Protein AF-A0A1L5L145-F1 (afdb_monomer_lite)

Radius of gyration: 27.09 Å; chains: 1; bounding box: 54×52×77 Å

Secondary structure (DSSP, 8-state):
--HHHHHHHHTS-HHHHHHHHTTSSPPPGGGHHHHHHHTT--HHHHHT--SS--HHHHHHHHHHHHHHHHHT-HHHHHHHHHHHHHHSTT-HHHHHHHHHHHHHHHHHHT-TTHHHHHHHHHHHHHHHTT-SSHHHHHHHHHHHHHHHHHTT-HHHHHHHHHTSPP--S-HHHHHHHHHHHTT-HHHHHHHHHHHHHHHHHHHHHHHHHHHHHHHHTT-HHHHHHHHHHHHHHHHHTT--

Structure (mmCIF, N/CA/C/O backbone):
data_AF-A0A1L5L145-F1
#
_entry.id   AF-A0A1L5L145-F1
#
loop_
_atom_site.group_PDB
_atom_site.id
_atom_site.type_symbol
_atom_site.label_atom_id
_atom_site.label_alt_id
_atom_site.label_comp_id
_atom_site.label_asym_id
_atom_site.label_entity_id
_atom_site.label_seq_id
_atom_site.pdbx_PDB_ins_code
_atom_site.Cartn_x
_atom_site.Cartn_y
_atom_site.Cartn_z
_atom_site.occupancy
_atom_site.B_iso_or_equiv
_atom_site.auth_seq_id
_atom_site.auth_comp_id
_atom_site.auth_asym_id
_atom_site.auth_atom_id
_atom_site.pdbx_PDB_model_num
ATOM 1 N N . MET A 1 1 ? -21.628 17.880 38.443 1.00 80.94 1 MET A N 1
ATOM 2 C CA . MET A 1 1 ? -22.608 16.820 38.772 1.00 80.94 1 MET A CA 1
ATOM 3 C C . MET A 1 1 ? -21.889 15.764 39.602 1.00 80.94 1 MET A C 1
ATOM 5 O O . MET A 1 1 ? -20.733 15.513 39.296 1.00 80.94 1 MET A O 1
ATOM 9 N N . THR A 1 2 ? -22.489 15.224 40.669 1.00 94.00 2 THR A N 1
ATOM 10 C CA . THR A 1 2 ? -21.847 14.206 41.536 1.00 94.00 2 THR A CA 1
ATOM 11 C C . THR A 1 2 ? -22.190 12.775 41.104 1.00 94.00 2 THR A C 1
ATOM 13 O O . THR A 1 2 ? -23.191 12.569 40.415 1.00 94.00 2 THR A O 1
ATOM 16 N N . GLN A 1 3 ? -21.407 11.780 41.544 1.00 90.69 3 GLN A N 1
ATOM 17 C CA . GLN A 1 3 ? -21.651 10.358 41.247 1.00 90.69 3 GLN A CA 1
ATOM 18 C C . GLN A 1 3 ? -23.047 9.903 41.711 1.00 90.69 3 GLN A C 1
ATOM 20 O O . GLN A 1 3 ? -23.739 9.185 40.993 1.00 90.69 3 GLN A O 1
ATOM 25 N N . GLU A 1 4 ? -23.508 10.374 42.872 1.00 92.25 4 GLU A N 1
ATOM 26 C CA . GLU A 1 4 ? -24.842 10.088 43.412 1.00 92.25 4 GLU A CA 1
ATOM 27 C C . GLU A 1 4 ? -25.954 10.682 42.542 1.00 92.25 4 GLU A C 1
ATOM 29 O O . GLU A 1 4 ? -26.979 10.039 42.324 1.00 92.25 4 GLU A O 1
ATOM 34 N N . GLN A 1 5 ? -25.747 11.889 42.009 1.00 92.25 5 GLN A N 1
ATOM 35 C CA . GLN A 1 5 ? -26.707 12.545 41.119 1.00 92.25 5 GLN A CA 1
ATOM 36 C C . GLN A 1 5 ? -26.813 11.819 39.774 1.00 92.25 5 GLN A C 1
ATOM 38 O O . GLN A 1 5 ? -27.916 11.660 39.251 1.00 92.25 5 GLN A O 1
ATOM 43 N N . VAL A 1 6 ? -25.684 11.348 39.233 1.00 92.06 6 VAL A N 1
ATOM 44 C CA . VAL A 1 6 ? -25.654 10.519 38.018 1.00 92.06 6 VAL A CA 1
ATOM 45 C C . VAL A 1 6 ? -26.378 9.197 38.265 1.00 92.06 6 VAL A C 1
ATOM 47 O O . VAL A 1 6 ? -27.273 8.827 37.505 1.00 92.06 6 VAL A O 1
ATOM 50 N N . ALA A 1 7 ? -26.053 8.522 39.368 1.00 93.06 7 ALA A N 1
ATOM 51 C CA . ALA A 1 7 ? -26.642 7.246 39.747 1.00 93.06 7 ALA A CA 1
ATOM 52 C C . ALA A 1 7 ? -28.166 7.329 39.900 1.00 93.06 7 ALA A C 1
ATOM 54 O O . ALA A 1 7 ? -28.900 6.532 39.315 1.00 93.06 7 ALA A O 1
ATOM 55 N N . GLN A 1 8 ? -28.647 8.356 40.607 1.00 93.44 8 GLN A N 1
ATOM 56 C CA . GLN A 1 8 ? -30.072 8.598 40.805 1.00 93.44 8 GLN A CA 1
ATOM 57 C C . GLN A 1 8 ? -30.809 8.846 39.483 1.00 93.44 8 GLN A C 1
ATOM 59 O O . GLN A 1 8 ? -31.902 8.319 39.287 1.00 93.44 8 GLN A O 1
ATOM 64 N N . ARG A 1 9 ? -30.226 9.633 38.570 1.00 92.31 9 ARG A N 1
ATOM 65 C CA . ARG A 1 9 ? -30.852 9.963 37.279 1.00 92.31 9 ARG A CA 1
ATOM 66 C C . ARG A 1 9 ? -30.869 8.794 36.295 1.00 92.31 9 ARG A C 1
ATOM 68 O O . ARG A 1 9 ? -31.753 8.746 35.447 1.00 92.31 9 ARG A O 1
ATOM 75 N N . LEU A 1 10 ? -29.920 7.868 36.410 1.00 90.94 10 LEU A N 1
ATOM 76 C CA . LEU A 1 10 ? -29.802 6.698 35.533 1.00 90.94 10 LEU A CA 1
ATOM 77 C C . LEU A 1 10 ? -30.397 5.415 36.132 1.00 90.94 10 LEU A C 1
ATOM 79 O O . LEU A 1 10 ? -30.407 4.388 35.462 1.00 90.94 10 LEU A O 1
ATOM 83 N N . GLY A 1 11 ? -30.886 5.452 37.376 1.00 92.75 11 GLY A N 1
ATOM 84 C CA . GLY A 1 11 ? -31.433 4.271 38.052 1.00 92.75 11 GLY A CA 1
ATOM 85 C C . GLY A 1 11 ? -30.375 3.216 38.393 1.00 92.75 11 GLY A C 1
ATOM 86 O O . GLY A 1 11 ? -30.690 2.031 38.473 1.00 92.75 11 GLY A O 1
ATOM 87 N N . VAL A 1 12 ? -29.122 3.636 38.584 1.00 93.56 12 VAL A N 1
ATOM 88 C CA . VAL A 1 12 ? -27.993 2.764 38.946 1.00 93.56 12 VAL A CA 1
ATOM 89 C C . VAL A 1 12 ? -27.461 3.117 40.335 1.00 93.56 12 VAL A C 1
ATOM 91 O O . VAL A 1 12 ? -27.923 4.057 40.977 1.00 93.56 12 VAL A O 1
ATOM 94 N N . SER A 1 13 ? -26.486 2.359 40.835 1.00 93.31 13 SER A N 1
ATOM 95 C CA . SER A 1 13 ? -25.857 2.642 42.128 1.00 93.31 13 SER A CA 1
ATOM 96 C C . SER A 1 13 ? -24.658 3.591 41.976 1.00 93.31 13 SER A C 1
ATOM 98 O O . SER A 1 13 ? -23.915 3.508 41.000 1.00 93.31 13 SER A O 1
ATOM 100 N N . ALA A 1 14 ? -24.421 4.474 42.954 1.00 91.44 14 ALA A N 1
ATOM 101 C CA . ALA A 1 14 ? -23.240 5.352 42.960 1.00 91.44 14 ALA A CA 1
ATOM 102 C C . ALA A 1 14 ? -21.901 4.579 42.873 1.00 91.44 14 ALA A C 1
ATOM 104 O O . ALA A 1 14 ? -21.022 4.999 42.120 1.00 91.44 14 ALA A O 1
ATOM 105 N N . PRO A 1 15 ? -21.743 3.396 43.513 1.00 93.56 15 PRO A N 1
ATOM 106 C CA . PRO A 1 15 ? -20.572 2.547 43.299 1.00 93.56 15 PRO A CA 1
ATOM 107 C C . PRO A 1 15 ? -20.398 2.055 41.857 1.00 93.56 15 PRO A C 1
ATOM 109 O O . PRO A 1 15 ? -19.265 1.807 41.452 1.00 93.56 15 PRO A O 1
ATOM 112 N N . ALA A 1 16 ? -21.477 1.887 41.081 1.00 92.62 16 ALA A N 1
ATOM 113 C CA . ALA A 1 16 ? -21.365 1.539 39.664 1.00 92.62 16 ALA A CA 1
ATOM 114 C C . ALA A 1 16 ? -20.742 2.695 38.873 1.00 92.62 16 ALA A C 1
ATOM 116 O O . ALA A 1 16 ? -19.778 2.473 38.149 1.00 92.62 16 ALA A O 1
ATOM 117 N N . VAL A 1 17 ? -21.207 3.928 39.108 1.00 91.81 17 VAL A N 1
ATOM 118 C CA . VAL A 1 17 ? -20.638 5.140 38.490 1.00 91.81 17 VAL A CA 1
ATOM 119 C C . VAL A 1 17 ? -19.158 5.298 38.853 1.00 91.81 17 VAL A C 1
ATOM 121 O O . VAL A 1 17 ? -18.331 5.517 37.975 1.00 91.81 17 VAL A O 1
ATOM 124 N N . ASN A 1 18 ? -18.791 5.074 40.120 1.00 93.50 18 ASN A N 1
ATOM 125 C CA . ASN A 1 18 ? -17.390 5.106 40.557 1.00 93.50 18 ASN A CA 1
ATOM 126 C C . ASN A 1 18 ? -16.512 4.077 39.821 1.00 93.50 18 ASN A C 1
ATOM 128 O O . ASN A 1 18 ? -15.374 4.368 39.458 1.00 93.50 18 ASN A O 1
ATOM 132 N N . LYS A 1 19 ? -17.033 2.866 39.585 1.00 93.44 19 LYS A N 1
ATOM 133 C CA . LYS A 1 19 ? -16.316 1.826 38.834 1.00 93.44 19 LYS A CA 1
ATOM 134 C C . LYS A 1 19 ? -16.151 2.188 37.359 1.00 93.44 19 LYS A C 1
ATOM 136 O O . LYS A 1 19 ? -15.097 1.874 36.812 1.00 93.44 19 LYS A O 1
ATOM 141 N N . TRP A 1 20 ? -17.139 2.851 36.754 1.00 93.75 20 TRP A N 1
ATOM 142 C CA . TRP A 1 20 ? -17.043 3.359 35.382 1.00 93.75 20 TRP A CA 1
ATOM 143 C C . TRP A 1 20 ? -15.947 4.413 35.253 1.00 93.75 20 TRP A C 1
ATOM 145 O O . TRP A 1 20 ? -15.058 4.267 34.423 1.00 93.75 20 TRP A O 1
ATOM 155 N N . GLU A 1 21 ? -15.945 5.417 36.135 1.00 89.75 21 GLU A N 1
ATOM 156 C CA . GLU A 1 21 ? -14.943 6.496 36.125 1.00 89.75 21 GLU A CA 1
ATOM 157 C C . GLU A 1 21 ? -13.513 5.989 36.366 1.00 89.75 21 GLU A C 1
ATOM 159 O O . GLU A 1 21 ? -12.545 6.607 35.935 1.00 89.75 21 GLU A O 1
ATOM 164 N N . ARG A 1 22 ? -13.369 4.843 37.040 1.00 90.81 22 ARG A N 1
ATOM 165 C CA . ARG A 1 22 ? -12.078 4.189 37.290 1.00 90.81 22 ARG A CA 1
ATOM 166 C C . ARG A 1 22 ? -11.693 3.142 36.242 1.00 90.81 22 ARG A C 1
ATOM 168 O O . ARG A 1 22 ? -10.675 2.480 36.428 1.00 90.81 22 ARG A O 1
ATOM 175 N N . GLY A 1 23 ? -12.507 2.935 35.204 1.00 86.62 23 GLY A N 1
ATOM 176 C CA . GLY A 1 23 ? -12.268 1.924 34.167 1.00 86.62 23 GLY A CA 1
ATOM 177 C C . GLY A 1 23 ? -12.325 0.473 34.665 1.00 86.62 23 GLY A C 1
ATOM 178 O O . GLY A 1 23 ? -11.814 -0.423 34.004 1.00 86.62 23 GLY A O 1
ATOM 179 N N . ILE A 1 24 ? -12.920 0.219 35.839 1.00 92.06 24 ILE A N 1
ATOM 180 C CA . ILE A 1 24 ? -13.026 -1.132 36.425 1.00 92.06 24 ILE A CA 1
ATOM 181 C C . ILE A 1 24 ? -14.103 -1.947 35.702 1.00 92.06 24 ILE A C 1
ATOM 183 O O . ILE A 1 24 ? -13.983 -3.161 35.552 1.00 92.06 24 ILE A O 1
ATOM 187 N N . CYS A 1 25 ? -15.184 -1.290 35.289 1.00 90.06 25 CYS A N 1
ATOM 188 C CA . CYS A 1 25 ? -16.198 -1.867 34.420 1.00 90.06 25 CYS A CA 1
ATOM 189 C C . CYS A 1 25 ? -16.788 -0.783 33.523 1.00 90.06 25 CYS A C 1
ATOM 191 O O . CYS A 1 25 ? -16.643 0.404 33.805 1.00 90.06 25 CYS A O 1
ATOM 193 N N . TYR A 1 26 ? -17.482 -1.195 32.470 1.00 90.31 26 TYR A N 1
ATOM 194 C CA . TYR A 1 26 ? -18.154 -0.276 31.559 1.00 90.31 26 TYR A CA 1
ATOM 195 C C . TYR A 1 26 ? -19.648 -0.187 31.891 1.00 90.31 26 TYR A C 1
ATOM 197 O O . TYR A 1 26 ? -20.219 -1.154 32.414 1.00 90.31 26 TYR A O 1
ATOM 205 N N . PRO A 1 27 ? -20.294 0.966 31.639 1.00 91.56 27 PRO A N 1
ATOM 206 C CA . PRO A 1 27 ? -21.747 1.032 31.645 1.00 91.56 27 PRO A CA 1
ATOM 207 C C . PRO A 1 27 ? -22.308 0.071 30.595 1.00 91.56 27 PRO A C 1
ATOM 209 O O . PRO A 1 27 ? -21.689 -0.162 29.556 1.00 91.56 27 PRO A O 1
ATOM 212 N N . ASP A 1 28 ? -23.490 -0.483 30.865 1.00 92.06 28 ASP A N 1
ATOM 213 C CA . ASP A 1 28 ? -24.219 -1.242 29.851 1.00 92.06 28 ASP A CA 1
ATOM 214 C C . ASP A 1 28 ? -24.425 -0.351 28.616 1.00 92.06 28 ASP A C 1
ATOM 216 O O . ASP A 1 28 ? -24.733 0.836 28.752 1.00 92.06 28 ASP A O 1
ATOM 220 N N . ILE A 1 29 ? -24.254 -0.904 27.413 1.00 92.31 29 ILE A N 1
ATOM 221 C CA . ILE A 1 29 ? -24.366 -0.144 26.160 1.00 92.31 29 ILE A CA 1
ATOM 222 C C . ILE A 1 29 ? -25.725 0.567 26.044 1.00 92.31 29 ILE A C 1
ATOM 224 O O . ILE A 1 29 ? -25.821 1.653 25.472 1.00 92.31 29 ILE A O 1
ATOM 228 N N . THR A 1 30 ? -26.772 0.013 26.662 1.00 93.75 30 THR A N 1
ATOM 229 C CA . THR A 1 30 ? -28.113 0.612 26.707 1.00 93.75 30 THR A CA 1
ATOM 230 C C . THR A 1 30 ? -28.181 1.906 27.525 1.00 93.75 30 THR A C 1
ATOM 232 O O . THR A 1 30 ? -29.118 2.688 27.351 1.00 93.75 30 THR A O 1
ATOM 235 N N . LEU A 1 31 ? -27.184 2.183 28.375 1.00 94.12 31 LEU A N 1
ATOM 236 C CA . LEU A 1 31 ? -27.082 3.410 29.169 1.00 94.12 31 LEU A CA 1
ATOM 237 C C . LEU A 1 31 ? -26.382 4.555 28.432 1.00 94.12 31 LEU A C 1
ATOM 239 O O . LEU A 1 31 ? -26.550 5.703 28.844 1.00 94.12 31 LEU A O 1
ATOM 243 N N . ILE A 1 32 ? -25.655 4.294 27.339 1.00 94.25 32 ILE A N 1
ATOM 244 C CA . ILE A 1 32 ? -24.927 5.334 26.589 1.00 94.25 32 ILE A CA 1
ATOM 245 C C . ILE A 1 32 ? -25.851 6.459 26.090 1.00 94.25 32 ILE A C 1
ATOM 247 O O . ILE A 1 32 ? -25.527 7.621 26.332 1.00 94.25 32 ILE A O 1
ATOM 251 N N . PRO A 1 33 ? -27.038 6.198 25.498 1.00 93.81 33 PRO A N 1
ATOM 252 C CA . PRO A 1 33 ? -27.945 7.276 25.092 1.00 93.81 33 PRO A CA 1
ATOM 253 C C . PRO A 1 33 ? -28.436 8.137 26.263 1.00 93.81 33 PRO A C 1
ATOM 255 O O . PRO A 1 33 ? -28.698 9.328 26.101 1.00 93.81 33 PRO A O 1
ATOM 258 N N . SER A 1 34 ? -28.600 7.540 27.445 1.00 94.19 34 SER A N 1
ATOM 259 C CA . SER A 1 34 ? -29.034 8.250 28.653 1.00 94.19 34 SER A CA 1
ATOM 260 C C . SER A 1 34 ? -27.898 9.072 29.255 1.00 94.19 34 SER A C 1
ATOM 262 O O . SER A 1 34 ? -28.125 10.215 29.642 1.00 94.19 34 SER A O 1
ATOM 264 N N . LEU A 1 35 ? -26.679 8.527 29.271 1.00 94.44 35 LEU A N 1
ATOM 265 C CA . LEU A 1 35 ? -25.460 9.244 29.647 1.00 94.44 35 LEU A CA 1
ATOM 266 C C . LEU A 1 35 ? -25.222 10.443 28.720 1.00 94.44 35 LEU A C 1
ATOM 268 O O . LEU A 1 35 ? -24.976 11.539 29.211 1.00 94.44 35 LEU A O 1
ATOM 272 N N . ALA A 1 36 ? -25.380 10.266 27.405 1.00 94.69 36 ALA A N 1
ATOM 273 C CA . ALA A 1 36 ? -25.173 11.324 26.415 1.00 94.69 36 ALA A CA 1
ATOM 274 C C . ALA A 1 36 ? -26.114 12.512 26.668 1.00 94.69 36 ALA A C 1
ATOM 276 O O . ALA A 1 36 ? -25.668 13.645 26.829 1.00 94.69 36 ALA A O 1
ATOM 277 N N . ARG A 1 37 ? -27.418 12.241 26.836 1.00 94.75 37 ARG A N 1
ATOM 278 C CA . ARG A 1 37 ? -28.413 13.273 27.185 1.00 94.75 37 ARG A CA 1
ATOM 279 C C . ARG A 1 37 ? -28.148 13.912 28.546 1.00 94.75 37 ARG A C 1
ATOM 281 O O . ARG A 1 37 ? -28.390 15.101 28.708 1.00 94.75 37 ARG A O 1
ATOM 288 N N . LEU A 1 38 ? -27.693 13.127 29.524 1.00 94.38 38 LEU A N 1
ATOM 289 C CA . LEU A 1 38 ? -27.421 13.610 30.875 1.00 94.38 38 LEU A CA 1
ATOM 290 C C . LEU A 1 38 ? -26.234 14.584 30.916 1.00 94.38 38 LEU A C 1
ATOM 292 O O . LEU A 1 38 ? -26.265 15.534 31.695 1.00 94.38 38 LEU A O 1
ATOM 296 N N . PHE A 1 39 ? -25.209 14.340 30.100 1.00 93.44 39 PHE A N 1
ATOM 297 C CA . PHE A 1 39 ? -24.013 15.176 30.000 1.00 93.44 39 PHE A CA 1
ATOM 298 C C . PHE A 1 39 ? -24.067 16.194 28.855 1.00 93.44 39 PHE A C 1
ATOM 300 O O . PHE A 1 39 ? -23.066 16.855 28.604 1.00 93.44 39 PHE A O 1
ATOM 307 N N . GLU A 1 40 ? -25.215 16.328 28.183 1.00 94.06 40 GLU A N 1
ATOM 308 C CA . GLU A 1 40 ? -25.407 17.243 27.048 1.00 94.06 40 GLU A CA 1
ATOM 309 C C . GLU A 1 40 ? -24.333 17.062 25.957 1.00 94.06 40 GLU A C 1
ATOM 311 O O . GLU A 1 40 ? -23.852 18.015 25.349 1.00 94.06 40 GLU A O 1
ATOM 316 N N . THR A 1 41 ? -23.958 15.807 25.715 1.00 93.25 41 THR A N 1
ATOM 317 C CA . THR A 1 41 ? -22.960 15.396 24.724 1.00 93.25 41 THR A CA 1
ATOM 318 C C . THR A 1 41 ? -23.546 14.314 23.814 1.00 93.25 41 THR A C 1
ATOM 320 O O . THR A 1 41 ? -24.723 13.956 23.922 1.00 93.25 41 THR A O 1
ATOM 323 N N . ASP A 1 42 ? -22.749 13.784 22.898 1.00 91.69 42 ASP A N 1
ATOM 324 C CA . ASP A 1 42 ? -23.141 12.708 21.999 1.00 91.69 42 ASP A CA 1
ATOM 325 C C . ASP A 1 42 ? -22.468 11.374 22.373 1.00 91.69 42 ASP A C 1
ATOM 327 O O . ASP A 1 42 ? -21.540 11.299 23.181 1.00 91.69 42 ASP A O 1
ATOM 331 N N . ALA A 1 43 ? -22.984 10.285 21.802 1.00 90.31 43 ALA A N 1
ATOM 332 C CA . ALA A 1 43 ? -22.471 8.947 22.073 1.00 90.31 43 ALA A CA 1
ATOM 333 C C . ALA A 1 43 ? -21.027 8.754 21.581 1.00 90.31 43 ALA A C 1
ATOM 335 O O . ALA A 1 43 ? -20.289 8.006 22.215 1.00 90.31 43 ALA A O 1
ATOM 336 N N . ASN A 1 44 ? -20.614 9.425 20.502 1.00 88.25 44 ASN A N 1
ATOM 337 C CA . ASN A 1 44 ? -19.251 9.314 19.986 1.00 88.25 44 ASN A CA 1
ATOM 338 C C . ASN A 1 44 ? -18.275 9.955 20.967 1.00 88.25 44 ASN A C 1
ATOM 340 O O . ASN A 1 44 ? -17.294 9.323 21.340 1.00 88.25 44 ASN A O 1
ATOM 344 N N . THR A 1 45 ? -18.602 11.145 21.476 1.00 86.38 45 THR A N 1
ATOM 345 C CA . THR A 1 45 ? -17.805 11.827 22.500 1.00 86.38 45 THR A CA 1
ATOM 346 C C . THR A 1 45 ? -17.670 10.981 23.774 1.00 86.38 45 THR A C 1
ATOM 348 O O . THR A 1 45 ? -16.584 10.894 24.339 1.00 86.38 45 THR A O 1
ATOM 351 N N . LEU A 1 46 ? -18.734 10.296 24.216 1.00 88.38 46 LEU A N 1
ATOM 352 C CA . LEU A 1 46 ? -18.663 9.396 25.380 1.00 88.38 46 LEU A CA 1
ATOM 353 C C . LEU A 1 46 ? -17.803 8.151 25.158 1.00 88.38 46 LEU A C 1
ATOM 355 O O . LEU A 1 46 ? -17.207 7.644 26.106 1.00 88.38 46 LEU A O 1
ATOM 359 N N . LEU A 1 47 ? -17.802 7.626 23.936 1.00 86.31 47 LEU A N 1
ATOM 360 C CA . LEU A 1 47 ? -17.040 6.437 23.566 1.00 86.31 47 LEU A CA 1
ATOM 361 C C . LEU A 1 47 ? -15.627 6.781 23.079 1.00 86.31 47 LEU A C 1
ATOM 363 O O . LEU A 1 47 ? -14.892 5.868 22.710 1.00 86.31 47 LEU A O 1
ATOM 367 N N . SER A 1 48 ? -15.263 8.070 23.060 1.00 79.62 48 SER A N 1
ATOM 368 C CA . SER A 1 48 ? -14.062 8.588 22.395 1.00 79.62 48 SER A CA 1
ATOM 369 C C . SER A 1 48 ? -13.920 8.046 20.968 1.00 79.62 48 SER A C 1
ATOM 371 O O . SER A 1 48 ? -12.835 7.671 20.534 1.00 79.62 48 SER A O 1
ATOM 373 N N . PHE A 1 49 ? -15.046 7.929 20.262 1.00 79.12 49 PHE A N 1
ATOM 374 C CA . PHE A 1 49 ? -15.075 7.424 18.901 1.00 79.12 49 PHE A CA 1
ATOM 375 C C . PHE A 1 49 ? -14.669 8.530 17.933 1.00 79.12 49 PHE A C 1
ATOM 377 O O . PHE A 1 49 ? -15.372 9.535 17.798 1.00 79.12 49 PHE A O 1
ATOM 384 N N . GLU A 1 50 ? -13.573 8.298 17.221 1.00 68.00 50 GLU A N 1
ATOM 385 C CA . GLU A 1 50 ? -13.144 9.126 16.102 1.00 68.00 50 GLU A CA 1
ATOM 386 C C . GLU A 1 50 ? -13.505 8.411 14.788 1.00 68.00 50 GLU A C 1
ATOM 388 O O . GLU A 1 50 ? -13.096 7.267 14.576 1.00 68.00 50 GLU A O 1
ATOM 393 N N . PRO A 1 51 ? -14.332 9.030 13.920 1.00 64.00 51 PRO A N 1
ATOM 394 C CA . PRO A 1 51 ? -14.867 8.368 12.729 1.00 64.00 51 PRO A CA 1
ATOM 395 C C . PRO A 1 51 ? -13.823 8.139 11.632 1.00 64.00 51 PRO A C 1
ATOM 397 O O . PRO A 1 51 ? -14.018 7.271 10.781 1.00 64.00 51 PRO A O 1
ATOM 400 N N . GLU A 1 52 ? -12.742 8.914 11.634 1.00 66.50 52 GLU A N 1
ATOM 401 C CA . GLU A 1 52 ? -11.713 8.904 10.602 1.00 66.50 52 GLU A CA 1
ATOM 402 C C . GLU A 1 52 ? -10.342 8.806 11.265 1.00 66.50 52 GLU A C 1
ATOM 404 O O . GLU A 1 52 ? -10.010 9.597 12.143 1.00 66.50 52 GLU A O 1
ATOM 409 N N . LEU A 1 53 ? -9.550 7.826 10.830 1.00 79.00 53 LEU A N 1
ATOM 410 C CA . LEU A 1 53 ? -8.144 7.733 11.196 1.00 79.00 53 LEU A CA 1
ATOM 411 C C . LEU A 1 53 ? -7.409 8.908 10.539 1.00 79.00 53 LEU A C 1
ATOM 413 O O . LEU A 1 53 ? -7.309 8.958 9.312 1.00 79.00 53 LEU A O 1
ATOM 417 N N . GLY A 1 54 ? -6.903 9.845 11.337 1.00 82.06 54 GLY A N 1
ATOM 418 C CA . GLY A 1 54 ? -6.144 10.982 10.816 1.00 82.06 54 GLY A CA 1
ATOM 419 C C . GLY A 1 54 ? -4.821 10.558 10.166 1.00 82.06 54 GLY A C 1
ATOM 420 O O . GLY A 1 54 ? -4.239 9.529 10.519 1.00 82.06 54 GLY A O 1
ATOM 421 N N . GLU A 1 55 ? -4.293 11.378 9.250 1.00 82.81 55 GLU A N 1
ATOM 422 C CA . GLU A 1 55 ? -2.992 11.123 8.601 1.00 82.81 55 GLU A CA 1
ATOM 423 C C . GLU A 1 55 ? -1.855 10.949 9.623 1.00 82.81 55 GLU A C 1
ATOM 425 O O . GLU A 1 55 ? -1.017 10.055 9.485 1.00 82.81 55 GLU A O 1
ATOM 430 N N . GLU A 1 56 ? -1.840 11.760 10.686 1.00 85.62 56 GLU A N 1
ATOM 431 C CA . GLU A 1 56 ? -0.835 11.664 11.751 1.00 85.62 56 GLU A CA 1
ATOM 432 C C . GLU A 1 56 ? -0.909 10.335 12.511 1.00 85.62 56 GLU A C 1
ATOM 434 O O . GLU A 1 56 ? 0.128 9.761 12.856 1.00 85.62 56 GLU A O 1
ATOM 439 N N . GLU A 1 57 ? -2.119 9.826 12.745 1.00 87.75 57 GLU A N 1
ATOM 440 C CA . GLU A 1 57 ? -2.333 8.555 13.431 1.00 87.75 57 GLU A CA 1
ATOM 441 C C . GLU A 1 57 ? -1.945 7.378 12.529 1.00 87.75 57 GLU A C 1
ATOM 443 O O . GLU A 1 57 ? -1.266 6.456 12.981 1.00 87.75 57 GLU A O 1
ATOM 448 N N . ASN A 1 58 ? -2.260 7.453 11.232 1.00 89.31 58 ASN A N 1
ATOM 449 C CA . ASN A 1 58 ? -1.803 6.483 10.235 1.00 89.31 58 ASN A CA 1
ATOM 450 C C . ASN A 1 58 ? -0.264 6.389 10.217 1.00 89.31 58 ASN A C 1
ATOM 452 O O . ASN A 1 58 ? 0.315 5.309 10.362 1.00 89.31 58 ASN A O 1
ATOM 456 N N . LEU A 1 59 ? 0.416 7.540 10.170 1.00 90.69 59 LEU A N 1
ATOM 457 C CA . LEU A 1 59 ? 1.878 7.617 10.248 1.00 90.69 59 LEU A CA 1
ATOM 458 C C . LEU A 1 59 ? 2.433 7.131 11.595 1.00 90.69 59 LEU A C 1
ATOM 460 O O . LEU A 1 59 ? 3.537 6.585 11.651 1.00 90.69 59 LEU A O 1
ATOM 464 N N . ALA A 1 60 ? 1.723 7.352 12.702 1.00 94.00 60 ALA A N 1
ATOM 465 C CA . ALA A 1 60 ? 2.120 6.834 14.008 1.00 94.00 60 ALA A CA 1
ATOM 466 C C . ALA A 1 60 ? 2.037 5.301 14.047 1.00 94.00 60 ALA A C 1
ATOM 468 O O . ALA A 1 60 ? 2.998 4.658 14.466 1.00 94.00 60 ALA A O 1
ATOM 469 N N . ILE A 1 61 ? 0.948 4.722 13.534 1.00 95.56 61 ILE A N 1
ATOM 470 C CA . ILE A 1 61 ? 0.773 3.270 13.429 1.00 95.56 61 ILE A CA 1
ATOM 471 C C . ILE A 1 61 ? 1.868 2.660 12.550 1.00 95.56 61 ILE A C 1
ATOM 473 O O . ILE A 1 61 ? 2.503 1.688 12.955 1.00 95.56 61 ILE A O 1
ATOM 477 N N . GLN A 1 62 ? 2.140 3.242 11.379 1.00 94.44 62 GLN A N 1
ATOM 478 C CA . GLN A 1 62 ? 3.185 2.748 10.481 1.00 94.44 62 GLN A CA 1
ATOM 479 C C . GLN A 1 62 ? 4.571 2.764 11.144 1.00 94.44 62 GLN A C 1
ATOM 481 O O . GLN A 1 62 ? 5.322 1.792 11.040 1.00 94.44 62 GLN A O 1
ATOM 486 N N . ARG A 1 63 ? 4.916 3.852 11.845 1.00 96.00 63 ARG A N 1
ATOM 487 C CA . ARG A 1 63 ? 6.190 3.957 12.574 1.00 96.00 63 ARG A CA 1
ATOM 488 C C . ARG A 1 63 ? 6.297 2.935 13.696 1.00 96.00 63 ARG A C 1
ATOM 490 O O . ARG A 1 63 ? 7.383 2.406 13.919 1.00 96.00 63 ARG A O 1
ATOM 497 N N . GLU A 1 64 ? 5.196 2.654 14.381 1.00 97.50 64 GLU A N 1
ATOM 498 C CA . GLU A 1 64 ? 5.180 1.659 15.448 1.00 97.50 64 GLU A CA 1
ATOM 499 C C . GLU A 1 64 ? 5.336 0.237 14.902 1.00 97.50 64 GLU A C 1
ATOM 501 O O . GLU A 1 64 ? 6.132 -0.530 15.439 1.00 97.50 64 GLU A O 1
ATOM 506 N N . VAL A 1 65 ? 4.689 -0.090 13.776 1.00 97.50 65 VAL A N 1
ATOM 507 C CA . VAL A 1 65 ? 4.938 -1.352 13.059 1.00 97.50 65 VAL A CA 1
ATOM 508 C C . VAL A 1 65 ? 6.422 -1.475 12.708 1.00 97.50 65 VAL A C 1
ATOM 510 O O . VAL A 1 65 ? 7.030 -2.506 12.987 1.00 97.50 65 VAL A O 1
ATOM 513 N N . ASP A 1 66 ? 7.043 -0.424 12.163 1.00 96.00 66 ASP A N 1
ATOM 514 C CA . ASP A 1 66 ? 8.471 -0.457 11.832 1.00 96.00 66 ASP A CA 1
ATOM 515 C C . ASP A 1 66 ? 9.380 -0.613 13.058 1.00 96.00 66 ASP A C 1
ATOM 517 O O . ASP A 1 66 ? 10.362 -1.362 13.016 1.00 96.00 66 ASP A O 1
ATOM 521 N N . ARG A 1 67 ? 9.051 0.050 14.171 1.00 97.12 67 ARG A N 1
ATOM 522 C CA . ARG A 1 67 ? 9.756 -0.131 15.445 1.00 97.12 67 ARG A CA 1
ATOM 523 C C . ARG A 1 67 ? 9.675 -1.587 15.907 1.00 97.12 67 ARG A C 1
ATOM 525 O O . ARG A 1 67 ? 10.721 -2.194 16.124 1.00 97.12 67 ARG A O 1
ATOM 532 N N . LEU A 1 68 ? 8.472 -2.160 15.972 1.00 97.06 68 LEU A N 1
ATOM 533 C CA . LEU A 1 68 ? 8.244 -3.542 16.405 1.00 97.06 68 LEU A CA 1
ATOM 534 C C . LEU A 1 68 ? 8.977 -4.548 15.512 1.00 97.06 68 LEU A C 1
ATOM 536 O O . LEU A 1 68 ? 9.704 -5.401 16.018 1.00 97.06 68 LEU A O 1
ATOM 540 N N . VAL A 1 69 ? 8.891 -4.398 14.184 1.00 94.62 69 VAL A N 1
ATOM 541 C CA . VAL A 1 69 ? 9.606 -5.279 13.244 1.00 94.62 69 VAL A CA 1
ATOM 542 C C . VAL A 1 69 ? 11.127 -5.210 13.434 1.00 94.62 69 VAL A C 1
ATOM 544 O O . VAL A 1 69 ? 11.816 -6.215 13.242 1.00 94.62 69 VAL A O 1
ATOM 547 N N . ARG A 1 70 ? 11.688 -4.043 13.783 1.00 91.88 70 ARG A N 1
ATOM 548 C CA . ARG A 1 70 ? 13.137 -3.875 14.002 1.00 91.88 70 ARG A CA 1
ATOM 549 C C . ARG A 1 70 ? 13.613 -4.354 15.370 1.00 91.88 70 ARG A C 1
ATOM 551 O O . ARG A 1 70 ? 14.701 -4.918 15.441 1.00 91.88 70 ARG A O 1
ATOM 558 N N . GLU A 1 71 ? 12.853 -4.093 16.426 1.00 95.69 71 GLU A N 1
ATOM 559 C CA . GLU A 1 71 ? 13.294 -4.299 17.812 1.00 95.69 71 GLU A CA 1
ATOM 560 C C . GLU A 1 71 ? 12.844 -5.646 18.383 1.00 95.69 71 GLU A C 1
ATOM 562 O O . GLU A 1 71 ? 13.587 -6.277 19.131 1.00 95.69 71 GLU A O 1
ATOM 567 N N . GLU A 1 72 ? 11.646 -6.095 18.014 1.00 94.38 72 GLU A N 1
ATOM 568 C CA . GLU A 1 72 ? 10.966 -7.245 18.625 1.00 94.38 72 GLU A CA 1
ATOM 569 C C . GLU A 1 72 ? 10.750 -8.391 17.621 1.00 94.38 72 GLU A C 1
ATOM 571 O O . GLU A 1 72 ? 10.521 -9.535 18.009 1.00 94.38 72 GLU A O 1
ATOM 576 N N . GLY A 1 73 ? 10.919 -8.109 16.327 1.00 92.75 73 GLY A N 1
ATOM 577 C CA . GLY A 1 73 ? 10.888 -9.084 15.244 1.00 92.75 73 GLY A CA 1
ATOM 578 C C . GLY A 1 73 ? 9.649 -8.965 14.361 1.00 92.75 73 GLY A C 1
ATOM 579 O O . GLY A 1 73 ? 8.679 -8.278 14.676 1.00 92.75 73 GLY A O 1
ATOM 580 N N . TYR A 1 74 ? 9.695 -9.642 13.211 1.00 94.62 74 TYR A N 1
ATOM 581 C CA . TYR A 1 74 ? 8.656 -9.531 12.185 1.00 94.62 74 TYR A CA 1
ATOM 582 C C . TYR A 1 74 ? 7.270 -9.947 12.692 1.00 94.62 74 TYR A C 1
ATOM 584 O O . TYR A 1 74 ? 6.301 -9.256 12.405 1.00 94.62 74 TYR A O 1
ATOM 592 N N . GLU A 1 75 ? 7.189 -11.031 13.468 1.00 94.56 75 GLU A N 1
ATOM 593 C CA . GLU A 1 75 ? 5.935 -11.540 14.039 1.00 94.56 75 GLU A CA 1
ATOM 594 C C . GLU A 1 75 ? 5.236 -10.482 14.906 1.00 94.56 75 GLU A C 1
ATOM 596 O O . GLU A 1 75 ? 4.068 -10.187 14.681 1.00 94.56 75 GLU A O 1
ATOM 601 N N . ALA A 1 76 ? 5.972 -9.810 15.799 1.00 95.69 76 ALA A N 1
ATOM 602 C CA . ALA A 1 76 ? 5.418 -8.767 16.665 1.00 95.69 76 ALA A CA 1
ATOM 603 C C . ALA A 1 76 ? 4.842 -7.585 15.866 1.00 95.69 76 ALA A C 1
ATOM 605 O O . ALA A 1 76 ? 3.740 -7.108 16.142 1.00 95.69 76 AL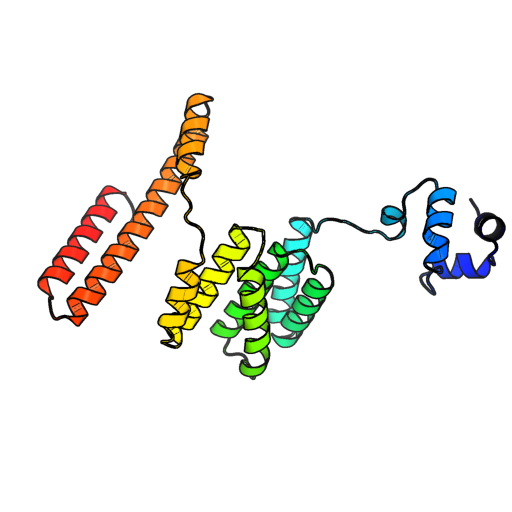A A O 1
ATOM 606 N N . GLY A 1 77 ? 5.568 -7.118 14.846 1.00 96.50 77 GLY A N 1
ATOM 607 C CA . GLY A 1 77 ? 5.074 -6.045 13.983 1.00 96.50 77 GLY A CA 1
ATOM 608 C C . GLY A 1 77 ? 3.917 -6.480 13.081 1.00 96.50 77 GLY A C 1
ATOM 609 O O . GLY A 1 77 ? 3.010 -5.686 12.828 1.00 96.50 77 GLY A O 1
ATOM 610 N N . PHE A 1 78 ? 3.915 -7.736 12.630 1.00 96.12 78 PHE A N 1
ATOM 611 C CA . PHE A 1 78 ? 2.827 -8.319 11.852 1.00 96.12 78 PHE A CA 1
ATOM 612 C C . PHE A 1 78 ? 1.540 -8.416 12.680 1.00 96.12 78 PHE A C 1
ATOM 614 O O . PHE A 1 78 ? 0.495 -7.947 12.230 1.00 96.12 78 PHE A O 1
ATOM 621 N N . ASP A 1 79 ? 1.617 -8.944 13.902 1.00 96.56 79 ASP A N 1
ATOM 622 C CA . ASP A 1 79 ? 0.475 -9.065 14.813 1.00 96.56 79 ASP A CA 1
ATOM 623 C C . ASP A 1 79 ? -0.116 -7.698 15.160 1.00 96.56 79 ASP A C 1
ATOM 625 O O . ASP A 1 79 ? -1.332 -7.502 15.076 1.00 96.56 79 ASP A O 1
ATOM 629 N N . TYR A 1 80 ? 0.739 -6.718 15.461 1.00 97.62 80 TYR A N 1
ATOM 630 C CA . TYR A 1 80 ? 0.296 -5.351 15.723 1.00 97.62 80 TYR A CA 1
ATOM 631 C C . TYR A 1 80 ? -0.384 -4.721 14.500 1.00 97.62 80 TYR A C 1
ATOM 633 O O . TYR A 1 80 ? -1.446 -4.109 14.619 1.00 97.62 80 TYR A O 1
ATOM 641 N N . ALA A 1 81 ? 0.178 -4.894 13.301 1.00 96.81 81 ALA A N 1
ATOM 642 C CA . ALA A 1 81 ? -0.444 -4.403 12.075 1.00 96.81 81 ALA A CA 1
ATOM 643 C C . ALA A 1 81 ? -1.815 -5.056 11.823 1.00 96.81 81 ALA A C 1
ATOM 645 O O . ALA A 1 81 ? -2.773 -4.355 11.491 1.00 96.81 81 ALA A O 1
ATOM 646 N N . GLN A 1 82 ? -1.938 -6.372 12.029 1.00 96.12 82 GLN A N 1
ATOM 647 C CA . GLN A 1 82 ? -3.210 -7.094 11.924 1.00 96.12 82 GLN A CA 1
ATOM 648 C C . GLN A 1 82 ? -4.237 -6.587 12.943 1.00 96.12 82 GLN A C 1
ATOM 650 O O . GLN A 1 82 ? -5.407 -6.394 12.601 1.00 96.12 82 GLN A O 1
ATOM 655 N N . GLU A 1 83 ? -3.816 -6.321 14.181 1.00 95.69 83 GLU A N 1
ATOM 656 C CA . GLU A 1 83 ? -4.670 -5.714 15.203 1.00 95.69 83 GLU A CA 1
ATOM 657 C C . GLU A 1 83 ? -5.181 -4.343 14.748 1.00 95.69 83 GLU A C 1
ATOM 659 O O . GLU A 1 83 ? -6.388 -4.092 14.779 1.00 95.69 83 GLU A O 1
ATOM 664 N N . LYS A 1 84 ? -4.298 -3.474 14.243 1.00 94.38 84 LYS A N 1
ATOM 665 C CA . LYS A 1 84 ? -4.693 -2.150 13.741 1.00 94.38 84 LYS A CA 1
ATOM 666 C C . LYS A 1 84 ? -5.622 -2.236 12.535 1.00 94.38 84 LYS A C 1
ATOM 668 O O . LYS A 1 84 ? -6.627 -1.532 12.504 1.00 94.38 84 LYS A O 1
ATOM 673 N N . MET A 1 85 ? -5.381 -3.147 11.597 1.00 93.38 85 MET A N 1
ATOM 674 C CA . MET A 1 85 ? -6.297 -3.379 10.474 1.00 93.38 85 MET A CA 1
ATOM 675 C C . MET A 1 85 ? -7.676 -3.890 10.933 1.00 93.38 85 MET A C 1
ATOM 677 O O . MET A 1 85 ? -8.679 -3.573 10.298 1.00 93.38 85 MET A O 1
ATOM 681 N N . ARG A 1 86 ? -7.764 -4.633 12.049 1.00 91.50 86 ARG A N 1
ATOM 682 C CA . ARG A 1 86 ? -9.051 -5.031 12.655 1.00 91.50 86 ARG A CA 1
ATOM 683 C C . ARG A 1 86 ? -9.747 -3.891 13.391 1.00 91.50 86 ARG A C 1
ATOM 685 O O . ARG A 1 86 ? -10.976 -3.877 13.411 1.00 91.50 86 ARG A O 1
ATOM 692 N N . LEU A 1 87 ? -8.993 -2.973 13.995 1.00 89.25 87 LEU A N 1
ATOM 693 C CA . LEU A 1 87 ? -9.539 -1.783 14.655 1.00 89.25 87 LEU A CA 1
ATOM 694 C C . LEU A 1 87 ? -10.055 -0.749 13.647 1.00 89.25 87 LEU A C 1
ATOM 696 O O . LEU A 1 87 ? -11.076 -0.116 13.906 1.00 89.25 87 LEU A O 1
ATOM 700 N N . TYR A 1 88 ? -9.417 -0.643 12.479 1.00 89.56 88 TYR A N 1
ATOM 701 C CA . TYR A 1 88 ? -9.805 0.276 11.403 1.00 89.56 88 TYR A CA 1
ATOM 702 C C . TYR A 1 88 ? -10.171 -0.480 10.110 1.00 89.56 88 TYR A C 1
ATOM 704 O O . TYR A 1 88 ? -9.521 -0.299 9.077 1.00 89.56 88 TYR A O 1
ATOM 712 N N . PRO A 1 89 ? -11.229 -1.316 10.119 1.00 88.19 89 PRO A N 1
ATOM 713 C CA . PRO A 1 89 ? -11.544 -2.233 9.017 1.00 88.19 89 PRO A CA 1
ATOM 714 C C . PRO A 1 89 ? -11.967 -1.531 7.718 1.00 88.19 89 PRO A C 1
ATOM 716 O O . PRO A 1 89 ? -11.967 -2.150 6.656 1.00 88.19 89 PRO A O 1
ATOM 719 N N . THR A 1 90 ? -12.350 -0.256 7.793 1.00 87.38 90 THR A N 1
ATOM 720 C CA . THR A 1 90 ? -12.748 0.569 6.643 1.00 87.38 90 THR A CA 1
ATOM 721 C C . THR A 1 90 ? -11.612 1.439 6.105 1.00 87.38 90 THR A C 1
ATOM 723 O O . THR A 1 90 ? -11.787 2.074 5.067 1.00 87.38 90 THR A O 1
ATOM 726 N N . SER A 1 91 ? -10.457 1.484 6.781 1.00 91.31 91 SER A N 1
ATOM 727 C CA . SER A 1 91 ? -9.308 2.276 6.336 1.00 91.31 91 SER A CA 1
ATOM 728 C C . SER A 1 91 ? -8.461 1.479 5.345 1.00 91.31 91 SER A C 1
ATOM 730 O O . SER A 1 91 ? -7.471 0.830 5.691 1.00 91.31 91 SER A O 1
ATOM 732 N N . ASP A 1 92 ? -8.869 1.523 4.077 1.00 94.38 92 ASP A N 1
ATOM 733 C CA . ASP A 1 92 ? -8.123 0.905 2.977 1.00 94.38 92 ASP A CA 1
ATOM 734 C C . ASP A 1 92 ? -6.737 1.540 2.780 1.00 94.38 92 ASP A C 1
ATOM 736 O O . ASP A 1 92 ? -5.797 0.852 2.381 1.00 94.38 92 ASP A O 1
ATOM 740 N N . GLU A 1 93 ? -6.589 2.820 3.122 1.00 93.12 93 GLU A N 1
ATOM 741 C CA . GLU A 1 93 ? -5.317 3.547 3.084 1.00 93.12 93 GLU A CA 1
ATOM 742 C C . GLU A 1 93 ? -4.326 3.035 4.135 1.00 93.12 93 GLU A C 1
ATOM 744 O O . GLU A 1 93 ? -3.175 2.756 3.804 1.00 93.12 93 GLU A O 1
ATOM 749 N N . LEU A 1 94 ? -4.763 2.832 5.385 1.00 94.06 94 LEU A N 1
ATOM 750 C CA . LEU A 1 94 ? -3.924 2.192 6.404 1.00 94.06 94 LEU A CA 1
ATOM 751 C C . LEU A 1 94 ? -3.560 0.766 5.973 1.00 94.06 94 LEU A C 1
ATOM 753 O O . LEU A 1 94 ? -2.400 0.359 6.030 1.00 94.06 94 LEU A O 1
ATOM 757 N N . ALA A 1 95 ? -4.553 0.007 5.509 1.00 96.00 95 ALA A N 1
ATOM 758 C CA . ALA A 1 95 ? -4.364 -1.382 5.124 1.00 96.00 95 ALA A CA 1
ATOM 759 C C . ALA A 1 95 ? -3.324 -1.552 4.004 1.00 96.00 95 ALA A C 1
ATOM 761 O O . ALA A 1 95 ? -2.477 -2.439 4.119 1.00 96.00 95 ALA A O 1
ATOM 762 N N . ILE A 1 96 ? -3.338 -0.726 2.948 1.00 96.56 96 ILE A N 1
ATOM 763 C CA . ILE A 1 96 ? -2.351 -0.852 1.862 1.00 96.56 96 ILE A CA 1
ATOM 764 C C . ILE A 1 96 ? -0.937 -0.506 2.324 1.00 96.56 96 ILE A C 1
ATOM 766 O O . ILE A 1 96 ? -0.005 -1.246 2.005 1.00 96.56 96 ILE A O 1
ATOM 770 N N . VAL A 1 97 ? -0.785 0.550 3.130 1.00 95.06 97 VAL A N 1
ATOM 771 C CA . VAL A 1 97 ? 0.515 0.999 3.643 1.00 95.06 97 VAL A CA 1
ATOM 772 C C . VAL A 1 97 ? 1.146 -0.078 4.521 1.00 95.06 97 VAL A C 1
ATOM 774 O O . VAL A 1 97 ? 2.308 -0.440 4.323 1.00 95.06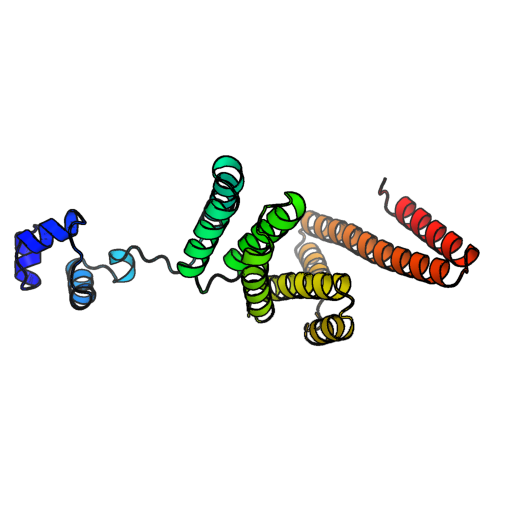 97 VAL A O 1
ATOM 777 N N . LEU A 1 98 ? 0.377 -0.638 5.460 1.00 97.00 98 LEU A N 1
ATOM 778 C CA . LEU A 1 98 ? 0.871 -1.698 6.337 1.00 97.00 98 LEU A CA 1
ATOM 779 C C . LEU A 1 98 ? 1.165 -2.989 5.567 1.00 97.00 98 LEU A C 1
ATOM 781 O O . LEU A 1 98 ? 2.215 -3.592 5.781 1.00 97.00 98 LEU A O 1
ATOM 785 N N . THR A 1 99 ? 0.291 -3.384 4.634 1.00 97.19 99 THR A N 1
ATOM 786 C CA . THR A 1 99 ? 0.495 -4.595 3.817 1.00 97.19 99 THR A CA 1
ATOM 787 C C . THR A 1 99 ? 1.779 -4.489 2.990 1.00 97.19 99 THR A C 1
ATOM 789 O O . THR A 1 99 ? 2.588 -5.412 3.010 1.00 97.19 99 THR A O 1
ATOM 792 N N . GLN A 1 100 ? 2.025 -3.351 2.329 1.00 95.06 100 GLN A N 1
ATOM 793 C CA . GLN A 1 100 ? 3.254 -3.115 1.559 1.00 95.06 100 GLN A CA 1
ATOM 794 C C . GLN A 1 100 ? 4.507 -3.087 2.429 1.00 95.06 100 GLN A C 1
ATOM 796 O O . GLN A 1 100 ? 5.525 -3.666 2.049 1.00 95.06 100 GLN A O 1
ATOM 801 N N . TYR A 1 101 ? 4.444 -2.442 3.594 1.00 95.25 101 TYR A N 1
ATOM 802 C CA . TYR A 1 101 ? 5.573 -2.419 4.518 1.00 95.25 101 TYR A CA 1
ATOM 803 C C . TYR A 1 101 ? 5.948 -3.835 4.982 1.00 95.25 101 TYR A C 1
ATOM 805 O O . TYR A 1 101 ? 7.127 -4.211 4.971 1.00 95.25 101 TYR A O 1
ATOM 813 N N . LEU A 1 102 ? 4.946 -4.628 5.369 1.00 95.25 102 LEU A N 1
ATOM 814 C CA . LEU A 1 102 ? 5.133 -6.003 5.817 1.00 95.25 102 LEU A CA 1
ATOM 815 C C . LEU A 1 102 ? 5.632 -6.899 4.684 1.00 95.25 102 LEU A C 1
ATOM 817 O O . LEU A 1 102 ? 6.559 -7.675 4.910 1.00 95.25 102 LEU A O 1
ATOM 821 N N . ASP A 1 103 ? 5.072 -6.787 3.479 1.00 93.44 103 ASP A N 1
ATOM 822 C CA . ASP A 1 103 ? 5.503 -7.575 2.320 1.00 93.44 103 ASP A CA 1
ATOM 823 C C . ASP A 1 103 ? 6.949 -7.240 1.919 1.00 93.44 103 ASP A C 1
ATOM 825 O O . ASP A 1 103 ? 7.803 -8.123 1.818 1.00 93.44 103 ASP A O 1
ATOM 829 N N . GLY A 1 104 ? 7.280 -5.949 1.816 1.00 91.31 104 GLY A N 1
ATOM 830 C CA . GLY A 1 104 ? 8.640 -5.499 1.520 1.00 91.31 104 GLY A CA 1
ATOM 831 C C . GLY A 1 104 ? 9.652 -5.951 2.577 1.00 91.31 104 GLY A C 1
ATOM 832 O O . GLY A 1 104 ? 10.732 -6.446 2.245 1.00 91.31 104 GLY A O 1
ATOM 833 N N . SER A 1 105 ? 9.295 -5.857 3.861 1.00 91.50 105 SER A N 1
ATOM 834 C CA . SER A 1 105 ? 10.145 -6.343 4.955 1.00 91.50 105 SER A CA 1
ATOM 835 C C . SER A 1 105 ? 10.339 -7.861 4.911 1.00 91.50 105 SER A C 1
ATOM 837 O O . SER A 1 105 ? 11.444 -8.338 5.184 1.00 91.50 105 SER A O 1
ATOM 839 N N . LEU A 1 106 ? 9.302 -8.614 4.528 1.00 90.00 106 LEU A N 1
ATOM 840 C CA . LEU A 1 106 ? 9.351 -10.069 4.390 1.00 90.00 106 LEU A CA 1
ATOM 841 C C . LEU A 1 106 ? 10.318 -10.494 3.280 1.00 90.00 106 LEU A C 1
ATOM 843 O O . LEU A 1 106 ? 11.149 -11.377 3.495 1.00 90.00 106 LEU A O 1
ATOM 847 N N . MET A 1 107 ? 10.243 -9.828 2.122 1.00 84.62 107 MET A N 1
ATOM 848 C CA . MET A 1 107 ? 11.119 -10.089 0.977 1.00 84.62 107 MET A CA 1
ATOM 849 C C . MET A 1 107 ? 12.583 -9.745 1.269 1.00 84.62 107 MET A C 1
ATOM 851 O O . MET A 1 107 ? 13.480 -10.518 0.937 1.00 84.62 107 MET A O 1
ATOM 855 N N . LEU A 1 108 ? 12.842 -8.595 1.899 1.00 86.19 108 LEU A N 1
ATOM 856 C CA . LEU A 1 108 ? 14.205 -8.089 2.084 1.00 86.19 108 LEU A CA 1
ATOM 857 C C . LEU A 1 108 ? 14.973 -8.788 3.213 1.00 86.19 108 LEU A C 1
ATOM 859 O O . LEU A 1 108 ? 16.195 -8.901 3.135 1.00 86.19 108 LEU A O 1
ATOM 863 N N . ARG A 1 109 ? 14.291 -9.234 4.275 1.00 80.06 109 ARG A N 1
ATOM 864 C CA . ARG A 1 109 ? 14.949 -9.704 5.509 1.00 80.06 109 ARG A CA 1
ATOM 865 C C . ARG A 1 109 ? 15.053 -11.227 5.643 1.00 80.06 109 ARG A C 1
ATOM 867 O O . ARG A 1 109 ? 15.538 -11.686 6.671 1.00 80.06 109 ARG A O 1
ATOM 874 N N . GLN A 1 110 ? 14.627 -11.996 4.634 1.00 77.31 110 GLN A N 1
ATOM 875 C CA . GLN A 1 110 ? 14.641 -13.473 4.632 1.00 77.31 110 GLN A CA 1
ATOM 876 C C . GLN A 1 110 ? 14.111 -14.076 5.950 1.00 77.31 110 GLN A C 1
ATOM 878 O O . GLN A 1 110 ? 14.750 -14.921 6.577 1.00 77.31 110 GLN A O 1
ATOM 883 N N . ILE A 1 111 ? 12.951 -13.592 6.400 1.00 79.31 111 ILE A N 1
ATOM 884 C CA . ILE A 1 111 ? 12.370 -13.970 7.693 1.00 79.31 111 ILE A CA 1
ATOM 885 C C . ILE A 1 111 ? 12.023 -15.475 7.708 1.00 79.31 111 ILE A C 1
ATOM 887 O O . ILE A 1 111 ? 11.348 -15.954 6.790 1.00 79.31 111 ILE A O 1
ATOM 891 N N . PRO A 1 112 ? 12.429 -16.236 8.744 1.00 75.25 112 PRO A N 1
ATOM 892 C CA . PRO A 1 112 ? 12.029 -17.632 8.902 1.00 75.25 112 PRO A CA 1
ATOM 893 C C . PRO A 1 112 ? 10.503 -17.782 8.969 1.00 75.25 112 PRO A C 1
ATOM 895 O O . PRO A 1 112 ? 9.831 -17.015 9.652 1.00 75.25 112 PRO A O 1
ATOM 898 N N . GLY A 1 113 ? 9.947 -18.784 8.285 1.00 78.44 113 GLY A N 1
ATOM 899 C CA . GLY A 1 113 ? 8.498 -19.023 8.291 1.00 78.44 113 GLY A CA 1
ATOM 900 C C . GLY A 1 113 ? 7.691 -18.074 7.401 1.00 78.44 113 GLY A C 1
ATOM 901 O O . GLY A 1 113 ? 6.484 -17.949 7.590 1.00 78.44 113 GLY A O 1
ATOM 902 N N . ALA A 1 114 ? 8.326 -17.436 6.410 1.00 78.00 114 ALA A N 1
ATOM 903 C CA . ALA A 1 114 ? 7.670 -16.524 5.469 1.00 78.00 114 ALA A CA 1
ATOM 904 C C . ALA A 1 114 ? 6.400 -17.091 4.805 1.00 78.00 114 ALA A C 1
ATOM 906 O O . ALA A 1 114 ? 5.453 -16.349 4.540 1.00 78.00 114 ALA A O 1
ATOM 907 N N . GLU A 1 115 ? 6.353 -18.408 4.588 1.00 81.19 115 GLU A N 1
ATOM 908 C CA . GLU A 1 115 ? 5.190 -19.107 4.029 1.00 81.19 115 GLU A CA 1
ATOM 909 C C . GLU A 1 115 ? 3.920 -18.948 4.878 1.00 81.19 115 GLU A C 1
ATOM 911 O O . GLU A 1 115 ? 2.824 -18.964 4.327 1.00 81.19 115 GLU A O 1
ATOM 916 N N . GLY A 1 116 ? 4.044 -18.748 6.196 1.00 89.38 116 GLY A N 1
ATOM 917 C CA . GLY A 1 116 ? 2.896 -18.544 7.084 1.00 89.38 116 GLY A CA 1
ATOM 918 C C . GLY A 1 116 ? 2.228 -17.176 6.918 1.00 89.38 116 GLY A C 1
ATOM 919 O O . GLY A 1 116 ? 1.015 -17.062 7.069 1.00 89.38 116 GLY A O 1
ATOM 920 N N . TYR A 1 117 ? 2.999 -16.146 6.558 1.00 91.94 117 TYR A N 1
ATOM 921 C CA . TYR A 1 117 ? 2.504 -14.771 6.421 1.00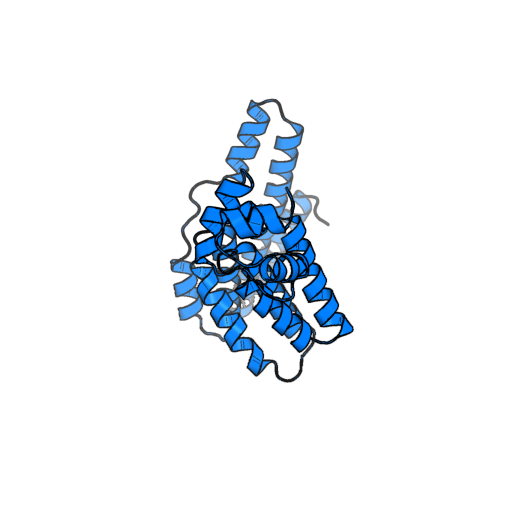 91.94 117 TYR A CA 1
ATOM 922 C C . TYR A 1 117 ? 1.970 -14.475 5.018 1.00 91.94 117 TYR A C 1
ATOM 924 O O . TYR A 1 117 ? 1.072 -13.647 4.848 1.00 91.94 117 TYR A O 1
ATOM 932 N N . ARG A 1 118 ? 2.506 -15.165 4.002 1.00 90.81 118 ARG A N 1
ATOM 933 C CA . ARG A 1 118 ? 2.202 -14.898 2.591 1.00 90.81 118 ARG A CA 1
ATOM 934 C C . ARG A 1 118 ? 0.703 -14.957 2.261 1.00 90.81 118 ARG A C 1
ATOM 936 O O . ARG A 1 118 ? 0.225 -13.994 1.668 1.00 90.81 118 ARG A O 1
ATOM 943 N N . PRO A 1 119 ? -0.065 -15.981 2.691 1.00 93.12 119 PRO A N 1
ATOM 944 C CA . PRO A 1 119 ? -1.491 -16.060 2.380 1.00 93.12 119 PRO A CA 1
ATOM 945 C C . PRO A 1 119 ? -2.298 -14.881 2.931 1.00 93.12 119 PRO A C 1
ATOM 947 O O . PRO A 1 119 ? -3.248 -14.439 2.294 1.00 93.12 119 PRO A O 1
ATOM 950 N N . VAL A 1 120 ? -1.912 -14.352 4.096 1.00 94.88 120 VAL A N 1
ATOM 951 C CA . VAL A 1 120 ? -2.602 -13.217 4.726 1.00 94.88 120 VAL A CA 1
ATOM 952 C C . VAL A 1 120 ? -2.342 -11.925 3.951 1.00 94.88 120 VAL A C 1
ATOM 954 O O . VAL A 1 120 ? -3.270 -11.159 3.703 1.00 94.88 120 VAL A O 1
ATOM 957 N N . LEU A 1 121 ? -1.095 -11.694 3.528 1.00 95.06 121 LEU A N 1
ATOM 958 C CA . LEU A 1 121 ? -0.741 -10.540 2.695 1.00 95.06 121 LEU A CA 1
ATOM 959 C C . LEU A 1 121 ? -1.406 -10.621 1.314 1.00 95.06 121 LEU A C 1
ATOM 961 O O . LEU A 1 121 ? -1.910 -9.621 0.807 1.00 95.06 121 LEU A O 1
ATOM 965 N N . ASP A 1 122 ? -1.461 -11.817 0.730 1.00 93.25 122 ASP A N 1
ATOM 966 C CA . ASP A 1 122 ? -2.122 -12.052 -0.553 1.00 93.25 122 ASP A CA 1
ATOM 967 C C . ASP A 1 122 ? -3.628 -11.778 -0.485 1.00 93.25 122 ASP A C 1
ATOM 969 O O . ASP A 1 122 ? -4.174 -11.125 -1.377 1.00 93.25 122 ASP A O 1
ATOM 973 N N . ASP A 1 123 ? -4.300 -12.238 0.575 1.00 94.62 123 ASP A N 1
ATOM 974 C CA . ASP A 1 123 ? -5.720 -11.955 0.802 1.00 94.62 123 ASP A CA 1
ATOM 975 C C . ASP A 1 123 ? -5.962 -10.453 1.011 1.00 94.62 123 ASP A C 1
ATOM 977 O O . ASP A 1 123 ? -6.876 -9.875 0.413 1.00 94.62 123 ASP A O 1
ATOM 981 N N . ALA A 1 124 ? -5.080 -9.784 1.763 1.00 96.00 124 ALA A N 1
ATOM 982 C CA . ALA A 1 124 ? -5.129 -8.338 1.937 1.00 96.00 124 ALA A CA 1
ATOM 983 C C . ALA A 1 124 ? -5.017 -7.603 0.591 1.00 96.00 124 ALA A C 1
ATOM 985 O O . ALA A 1 124 ? -5.865 -6.759 0.290 1.00 96.00 124 ALA A O 1
ATOM 986 N N . TYR A 1 125 ? -4.050 -7.953 -0.263 1.00 96.56 125 TYR A N 1
ATOM 987 C CA . TYR A 1 125 ? -3.939 -7.369 -1.603 1.00 96.56 125 TYR A CA 1
ATOM 988 C C . TYR A 1 125 ? -5.151 -7.679 -2.485 1.00 96.56 125 TYR A C 1
ATOM 990 O O . TYR A 1 125 ? -5.658 -6.779 -3.155 1.00 96.56 125 TYR A O 1
ATOM 998 N N . ALA A 1 126 ? -5.663 -8.911 -2.470 1.00 94.19 126 ALA A N 1
ATOM 999 C CA . ALA A 1 126 ? -6.842 -9.296 -3.247 1.00 94.19 126 ALA A CA 1
ATOM 1000 C C . ALA A 1 126 ? -8.104 -8.522 -2.826 1.00 94.19 126 ALA A C 1
ATOM 1002 O O . ALA A 1 126 ? -8.935 -8.171 -3.673 1.00 94.19 126 ALA A O 1
ATOM 1003 N N . ARG A 1 127 ? -8.247 -8.227 -1.529 1.00 95.38 127 ARG A N 1
ATOM 1004 C CA . ARG A 1 127 ? -9.297 -7.356 -0.989 1.00 95.38 127 ARG A CA 1
ATOM 1005 C C . ARG A 1 127 ? -9.096 -5.907 -1.435 1.00 95.38 127 ARG A C 1
ATOM 1007 O O . ARG A 1 127 ? -10.033 -5.289 -1.937 1.00 95.38 127 ARG A O 1
ATOM 1014 N N . LEU A 1 128 ? -7.882 -5.377 -1.287 1.00 96.31 128 LEU A N 1
ATOM 1015 C CA . LEU A 1 128 ? -7.538 -3.986 -1.605 1.00 96.31 128 LEU A CA 1
ATOM 1016 C C . LEU A 1 128 ? -7.615 -3.685 -3.108 1.00 96.31 128 LEU A C 1
ATOM 1018 O O . LEU A 1 128 ? -8.009 -2.586 -3.489 1.00 96.31 128 LEU A O 1
ATOM 1022 N N . ALA A 1 129 ? -7.372 -4.672 -3.973 1.00 94.06 129 ALA A N 1
ATOM 1023 C CA . ALA A 1 129 ? -7.587 -4.575 -5.420 1.00 94.06 129 ALA A CA 1
ATOM 1024 C C . ALA A 1 129 ? -9.070 -4.398 -5.815 1.00 94.06 129 ALA A C 1
ATOM 1026 O O . ALA A 1 129 ? -9.389 -4.194 -6.985 1.00 94.06 129 ALA A O 1
ATOM 1027 N N . LYS A 1 130 ? -9.995 -4.453 -4.850 1.00 92.75 130 LYS A N 1
ATOM 1028 C CA . LYS A 1 130 ? -11.422 -4.137 -5.018 1.00 92.75 130 LYS A CA 1
ATOM 1029 C C . LYS A 1 130 ? -11.837 -2.880 -4.248 1.00 92.75 130 LYS A C 1
ATOM 1031 O O . LYS A 1 130 ? -13.032 -2.610 -4.139 1.00 92.75 130 LYS A O 1
ATOM 1036 N N . SER A 1 131 ? -10.876 -2.130 -3.702 1.00 93.44 131 SER A N 1
ATOM 1037 C CA . SER A 1 131 ? -11.136 -0.904 -2.949 1.00 93.44 131 SER A CA 1
ATOM 1038 C C . SER A 1 131 ? -11.892 0.122 -3.794 1.00 93.44 131 SER A C 1
ATOM 1040 O O . SER A 1 131 ? -11.680 0.256 -5.004 1.00 93.44 131 SER A O 1
ATOM 1042 N N . VAL A 1 132 ? -12.760 0.883 -3.128 1.00 90.12 132 VAL A N 1
ATOM 1043 C CA . VAL A 1 132 ? -13.422 2.056 -3.713 1.00 90.12 132 VAL A CA 1
ATOM 1044 C C . VAL A 1 132 ? -12.458 3.231 -3.884 1.00 90.12 132 VAL A C 1
ATOM 1046 O O . VAL A 1 132 ? -12.735 4.123 -4.685 1.00 90.12 132 VAL A O 1
ATOM 1049 N N . VAL A 1 133 ? -11.327 3.228 -3.167 1.00 90.12 133 VAL A N 1
ATOM 1050 C CA . VAL A 1 133 ? -10.280 4.248 -3.264 1.00 90.12 133 VAL A CA 1
ATOM 1051 C C . VAL A 1 133 ? -9.372 3.901 -4.449 1.00 90.12 133 VAL A C 1
ATOM 1053 O O . VAL A 1 133 ? -8.640 2.910 -4.386 1.00 90.12 133 VAL A O 1
ATOM 1056 N N . PRO A 1 134 ? -9.361 4.700 -5.538 1.00 89.62 134 PRO A N 1
ATOM 1057 C CA . PRO A 1 134 ? -8.633 4.332 -6.750 1.00 89.62 134 PRO A CA 1
ATOM 1058 C C . PRO A 1 134 ? -7.135 4.142 -6.514 1.00 89.62 134 PRO A C 1
ATOM 1060 O O . PRO A 1 134 ? -6.570 3.172 -6.993 1.00 89.62 134 PRO A O 1
ATOM 1063 N N . ALA A 1 135 ? -6.499 5.020 -5.730 1.00 88.56 135 ALA A N 1
ATOM 1064 C CA . ALA A 1 135 ? -5.066 4.923 -5.449 1.00 88.56 135 ALA A CA 1
ATOM 1065 C C . ALA A 1 135 ? -4.695 3.597 -4.762 1.00 88.56 135 ALA A C 1
ATOM 1067 O O . ALA A 1 135 ? -3.740 2.943 -5.171 1.00 88.56 135 ALA A O 1
ATOM 1068 N N . VAL A 1 136 ? -5.485 3.175 -3.771 1.00 93.12 136 VAL A N 1
ATOM 1069 C CA . VAL A 1 136 ? -5.290 1.907 -3.056 1.00 93.12 136 VAL A CA 1
ATOM 1070 C C . VAL A 1 136 ? -5.486 0.717 -3.991 1.00 93.12 136 VAL A C 1
ATOM 1072 O O . VAL A 1 136 ? -4.645 -0.181 -4.046 1.00 93.12 136 VAL A O 1
ATOM 1075 N N . ARG A 1 137 ? -6.576 0.734 -4.764 1.00 93.69 137 ARG A N 1
ATOM 1076 C CA . ARG A 1 137 ? -6.886 -0.306 -5.743 1.00 93.69 137 ARG A CA 1
ATOM 1077 C C . ARG A 1 137 ? -5.766 -0.484 -6.761 1.00 93.69 137 ARG A C 1
ATOM 1079 O O . ARG A 1 137 ? -5.366 -1.615 -7.033 1.00 93.69 137 ARG A O 1
ATOM 1086 N N . ASP A 1 138 ? -5.277 0.616 -7.320 1.00 90.62 138 ASP A N 1
ATOM 1087 C CA . ASP A 1 138 ? -4.261 0.596 -8.369 1.00 90.62 138 ASP A CA 1
ATOM 1088 C C . ASP A 1 138 ? -2.924 0.075 -7.809 1.00 90.62 138 ASP A C 1
ATOM 1090 O O . ASP A 1 138 ? -2.290 -0.781 -8.425 1.00 90.62 138 ASP A O 1
ATOM 1094 N N . GLN A 1 139 ? -2.539 0.502 -6.599 1.00 91.94 139 GLN A N 1
ATOM 1095 C CA . GLN A 1 139 ? -1.348 -0.003 -5.907 1.00 91.94 139 GLN A CA 1
ATOM 1096 C C . GLN A 1 139 ? -1.434 -1.505 -5.603 1.00 91.94 139 GLN A C 1
ATOM 1098 O O . GLN A 1 139 ? -0.492 -2.246 -5.877 1.00 91.94 139 GLN A O 1
ATOM 1103 N N . ALA A 1 140 ? -2.561 -1.974 -5.062 1.00 95.56 140 ALA A N 1
ATOM 1104 C CA . ALA A 1 140 ? -2.762 -3.394 -4.778 1.00 95.56 140 ALA A CA 1
ATOM 1105 C C . ALA A 1 140 ? -2.748 -4.240 -6.061 1.00 95.56 140 ALA A C 1
ATOM 1107 O O . ALA A 1 140 ? -2.128 -5.302 -6.102 1.00 95.56 140 ALA A O 1
ATOM 1108 N N . SER A 1 141 ? -3.381 -3.745 -7.128 1.00 93.31 141 SER A N 1
ATOM 1109 C CA . SER A 1 141 ? -3.407 -4.419 -8.430 1.00 93.31 141 SER A CA 1
ATOM 1110 C C . SER A 1 141 ? -2.006 -4.528 -9.032 1.00 93.31 141 SER A C 1
ATOM 1112 O O . SER A 1 141 ? -1.642 -5.596 -9.517 1.00 93.31 141 SER A O 1
ATOM 1114 N N . ALA A 1 142 ? -1.187 -3.475 -8.931 1.00 91.19 142 ALA A N 1
ATOM 1115 C CA . ALA A 1 142 ? 0.204 -3.499 -9.382 1.00 91.19 142 ALA A CA 1
ATOM 1116 C C . ALA A 1 142 ? 1.037 -4.566 -8.650 1.00 91.19 142 ALA A C 1
ATOM 1118 O O . ALA A 1 142 ? 1.773 -5.314 -9.296 1.00 91.19 142 ALA A O 1
ATOM 1119 N N . MET A 1 143 ? 0.875 -4.697 -7.327 1.00 92.38 143 MET A N 1
ATOM 1120 C CA . MET A 1 143 ? 1.561 -5.731 -6.539 1.00 92.38 143 MET A CA 1
ATOM 1121 C C . MET A 1 143 ? 1.138 -7.148 -6.954 1.00 92.38 143 MET A C 1
ATOM 1123 O O . MET A 1 143 ? 1.986 -8.025 -7.126 1.00 92.38 143 MET A O 1
ATOM 1127 N N . LEU A 1 144 ? -0.160 -7.376 -7.179 1.00 93.56 144 LEU A N 1
ATOM 1128 C CA . LEU A 1 144 ? -0.666 -8.673 -7.639 1.00 93.56 144 LEU A CA 1
ATOM 1129 C C . LEU A 1 144 ? -0.184 -9.022 -9.054 1.00 93.56 144 LEU A C 1
ATOM 1131 O O . LEU A 1 144 ? 0.160 -10.177 -9.304 1.00 93.56 144 LEU A O 1
ATOM 1135 N N . ILE A 1 145 ? -0.125 -8.039 -9.960 1.00 91.19 145 ILE A N 1
ATOM 1136 C CA . ILE A 1 145 ? 0.434 -8.212 -11.308 1.00 91.19 145 ILE A CA 1
ATOM 1137 C C . ILE A 1 145 ? 1.913 -8.587 -11.210 1.00 91.19 145 ILE A C 1
ATOM 1139 O O . ILE A 1 145 ? 2.316 -9.593 -11.786 1.00 91.19 145 ILE A O 1
ATOM 1143 N N . ALA A 1 146 ? 2.711 -7.836 -10.446 1.00 88.00 146 ALA A N 1
ATOM 1144 C CA . ALA A 1 146 ? 4.136 -8.114 -10.274 1.00 88.00 146 ALA A CA 1
ATOM 1145 C C . ALA A 1 146 ? 4.380 -9.532 -9.731 1.00 88.00 146 ALA A C 1
ATOM 1147 O O . ALA A 1 146 ? 5.224 -10.263 -10.252 1.00 88.00 146 ALA A O 1
ATOM 1148 N N . LYS A 1 147 ? 3.583 -9.964 -8.747 1.00 87.88 147 LYS A N 1
ATOM 1149 C CA . LYS A 1 147 ? 3.642 -11.328 -8.213 1.00 87.88 147 LYS A CA 1
ATOM 1150 C C . LYS A 1 147 ? 3.266 -12.382 -9.258 1.00 87.88 147 LYS A C 1
ATOM 1152 O O . LYS A 1 147 ? 3.974 -13.374 -9.406 1.00 87.88 147 LYS A O 1
ATOM 1157 N N . ALA A 1 148 ? 2.169 -12.184 -9.988 1.00 89.19 148 ALA A N 1
ATOM 1158 C CA . ALA A 1 148 ? 1.750 -13.111 -11.039 1.00 89.19 148 ALA A CA 1
ATOM 1159 C C . ALA A 1 148 ? 2.811 -13.228 -12.146 1.00 89.19 148 ALA A C 1
ATOM 1161 O O . ALA A 1 148 ? 3.073 -14.329 -12.621 1.00 89.19 148 ALA A O 1
ATOM 1162 N N . MET A 1 149 ? 3.477 -12.124 -12.497 1.00 86.94 149 MET A N 1
ATOM 1163 C CA . MET A 1 149 ? 4.603 -12.114 -13.435 1.00 86.94 149 MET A CA 1
ATOM 1164 C C . MET A 1 149 ? 5.805 -12.909 -12.908 1.00 86.94 149 MET A C 1
ATOM 1166 O O . MET A 1 149 ? 6.395 -13.676 -13.666 1.00 86.94 149 MET A O 1
ATOM 1170 N N . GLN A 1 150 ? 6.148 -12.764 -11.622 1.00 85.31 150 GLN A N 1
ATOM 1171 C CA . GLN A 1 150 ? 7.238 -13.511 -10.981 1.00 85.31 150 GLN A CA 1
ATOM 1172 C C . GLN A 1 150 ? 6.975 -15.025 -10.948 1.00 85.31 150 GLN A C 1
ATOM 1174 O O . GLN A 1 150 ? 7.902 -15.815 -11.091 1.00 85.31 150 GLN A O 1
ATOM 1179 N N . GLU A 1 151 ? 5.720 -15.428 -10.760 1.00 87.38 151 GLU A N 1
ATOM 1180 C CA . GLU A 1 151 ? 5.290 -16.833 -10.735 1.00 87.38 151 GLU A CA 1
ATOM 1181 C C . GLU A 1 151 ? 4.948 -17.386 -12.132 1.00 87.38 151 GLU A C 1
ATOM 1183 O O . GLU A 1 151 ? 4.386 -18.474 -12.237 1.00 87.38 151 GLU A O 1
ATOM 1188 N N . GLU A 1 152 ? 5.242 -16.634 -13.199 1.00 88.69 152 GLU A N 1
ATOM 1189 C CA . GLU A 1 152 ? 4.946 -16.983 -14.599 1.00 88.69 152 GLU A CA 1
ATOM 1190 C C . GLU A 1 152 ? 3.447 -17.237 -14.889 1.00 88.69 152 GLU A C 1
ATOM 1192 O O . GLU A 1 152 ? 3.068 -17.843 -15.893 1.00 88.69 152 GLU A O 1
ATOM 1197 N N . ARG A 1 153 ? 2.551 -16.718 -14.039 1.00 92.12 153 ARG A N 1
ATOM 1198 C CA . ARG A 1 153 ? 1.087 -16.779 -14.194 1.00 92.12 153 ARG A CA 1
ATOM 1199 C C . ARG A 1 153 ? 0.576 -15.626 -15.061 1.00 92.12 153 ARG A C 1
ATOM 1201 O O . ARG A 1 153 ? -0.180 -14.765 -14.609 1.00 92.12 153 ARG A O 1
ATOM 1208 N N . TYR A 1 154 ? 0.990 -15.601 -16.324 1.00 85.19 154 TYR A N 1
ATOM 1209 C CA . TYR A 1 154 ? 0.738 -14.471 -17.228 1.00 85.19 154 TYR A CA 1
ATOM 1210 C C . TYR A 1 154 ? -0.748 -14.213 -17.519 1.00 85.19 154 TYR A C 1
ATOM 1212 O O . TYR A 1 154 ? -1.164 -13.060 -17.606 1.00 85.19 154 TYR A O 1
ATOM 1220 N N . GLU A 1 155 ? -1.570 -15.262 -17.616 1.00 89.88 155 GLU A N 1
ATOM 1221 C CA . GLU A 1 155 ? -3.021 -15.110 -17.807 1.00 89.88 155 GLU A CA 1
ATOM 1222 C C . GLU A 1 155 ? -3.676 -14.386 -16.623 1.00 89.88 155 GLU A C 1
ATOM 1224 O O . GLU A 1 155 ? -4.585 -13.576 -16.798 1.00 89.88 155 GLU A O 1
ATOM 1229 N N . ASP A 1 156 ? -3.190 -14.639 -15.408 1.00 87.19 156 ASP A N 1
ATOM 1230 C CA . ASP A 1 156 ? -3.703 -14.013 -14.194 1.00 87.19 156 ASP A CA 1
ATOM 1231 C C . ASP A 1 156 ? -3.312 -12.535 -14.142 1.00 87.19 156 ASP A C 1
ATOM 1233 O O . ASP A 1 156 ? -4.156 -11.694 -13.830 1.00 87.19 156 ASP A O 1
ATOM 1237 N N . ALA A 1 157 ? -2.064 -12.217 -14.504 1.00 86.44 157 ALA A N 1
ATOM 1238 C CA . ALA A 1 157 ? -1.585 -10.843 -14.631 1.00 86.44 157 ALA A CA 1
ATOM 1239 C C . ALA A 1 157 ? -2.424 -10.049 -15.648 1.00 86.44 157 ALA A C 1
ATOM 1241 O O . ALA A 1 157 ? -2.872 -8.943 -15.341 1.00 86.44 157 ALA A O 1
ATOM 1242 N N . GLN A 1 158 ? -2.705 -10.639 -16.816 1.00 83.38 158 GLN A N 1
ATOM 1243 C CA . GLN A 1 158 ? -3.530 -10.007 -17.847 1.00 83.38 158 GLN A CA 1
ATOM 1244 C C . GLN A 1 158 ? -4.961 -9.761 -17.357 1.00 83.38 158 GLN A C 1
ATOM 1246 O O . GLN A 1 158 ? -5.474 -8.657 -17.503 1.00 83.38 158 GLN A O 1
ATOM 1251 N N . ARG A 1 159 ? -5.590 -10.746 -16.700 1.00 90.50 159 ARG A N 1
ATOM 1252 C CA . ARG A 1 159 ? -6.948 -10.586 -16.149 1.00 90.50 159 ARG A CA 1
ATOM 1253 C C . ARG A 1 159 ? -7.045 -9.456 -15.127 1.00 90.50 159 ARG A C 1
ATOM 1255 O O . ARG A 1 159 ? -8.079 -8.797 -15.060 1.00 90.50 159 ARG A O 1
ATOM 1262 N N . ILE A 1 160 ? -6.013 -9.261 -14.304 1.00 88.56 160 ILE A N 1
ATOM 1263 C CA . ILE A 1 160 ? -5.977 -8.146 -13.349 1.00 88.56 160 ILE A CA 1
ATOM 1264 C C . ILE A 1 160 ? -5.849 -6.826 -14.109 1.00 88.56 160 ILE A C 1
ATOM 1266 O O . ILE A 1 160 ? -6.609 -5.904 -13.828 1.00 88.56 160 ILE A O 1
ATOM 1270 N N . LEU A 1 161 ? -4.939 -6.756 -15.084 1.00 85.38 161 LEU A N 1
ATOM 1271 C CA . LEU A 1 161 ? -4.707 -5.562 -15.896 1.00 85.38 161 LEU A CA 1
ATOM 1272 C C . LEU A 1 161 ? -5.974 -5.115 -16.642 1.00 85.38 161 LEU A C 1
ATOM 1274 O O . LEU A 1 161 ? -6.340 -3.946 -16.559 1.00 85.38 161 LEU A O 1
ATOM 1278 N N . ASP A 1 162 ? -6.686 -6.049 -17.277 1.00 86.00 162 ASP A N 1
ATOM 1279 C CA . ASP A 1 162 ? -7.942 -5.791 -18.001 1.00 86.00 162 ASP A CA 1
ATOM 1280 C C . ASP A 1 162 ? -9.063 -5.253 -17.088 1.00 86.00 162 ASP A C 1
ATOM 1282 O O . ASP A 1 162 ? -10.025 -4.643 -17.555 1.00 86.00 162 ASP A O 1
ATOM 1286 N N . GLY A 1 163 ? -8.964 -5.498 -15.777 1.00 82.88 163 GLY A N 1
ATOM 1287 C CA . GLY A 1 163 ? -9.912 -5.017 -14.773 1.00 82.88 163 GLY A CA 1
ATOM 1288 C C . GLY A 1 163 ? -9.625 -3.606 -14.250 1.00 82.88 163 GLY A C 1
ATOM 1289 O O . GLY A 1 163 ? -10.476 -3.043 -13.553 1.00 82.88 163 GLY A O 1
ATOM 1290 N N . ILE A 1 164 ? -8.457 -3.027 -14.549 1.00 82.31 164 ILE A N 1
ATOM 1291 C CA . ILE A 1 164 ? -8.086 -1.681 -14.093 1.00 82.31 164 ILE A CA 1
ATOM 1292 C C . ILE A 1 164 ? -8.769 -0.649 -15.004 1.00 82.31 164 ILE A C 1
ATOM 1294 O O . ILE A 1 164 ? -8.550 -0.665 -16.213 1.00 82.31 164 ILE A O 1
ATOM 1298 N N . PRO A 1 165 ? -9.590 0.276 -14.468 1.00 79.56 165 PRO A N 1
ATOM 1299 C CA . PRO A 1 165 ? -10.249 1.279 -15.295 1.00 79.56 165 PRO A CA 1
ATOM 1300 C C . PRO A 1 165 ? -9.254 2.225 -15.968 1.00 79.56 165 PRO A C 1
ATOM 1302 O O . PRO A 1 165 ? -8.398 2.809 -15.297 1.00 79.56 165 PRO A O 1
ATOM 1305 N N . ASP A 1 166 ? -9.453 2.471 -17.261 1.00 76.00 166 ASP A N 1
ATOM 1306 C CA . ASP A 1 166 ? -8.692 3.477 -17.993 1.00 76.00 166 ASP A CA 1
ATOM 1307 C C . ASP A 1 166 ? -8.871 4.867 -17.371 1.00 76.00 166 ASP A C 1
ATOM 1309 O O . ASP A 1 166 ? -9.982 5.392 -17.217 1.00 76.00 166 ASP A O 1
ATOM 1313 N N . ARG A 1 167 ? -7.751 5.519 -17.056 1.00 68.81 167 ARG A N 1
ATOM 1314 C CA . ARG A 1 167 ? -7.747 6.940 -16.706 1.00 68.81 167 ARG A CA 1
ATOM 1315 C C . ARG A 1 167 ? -7.843 7.769 -17.982 1.00 68.81 167 ARG A C 1
ATOM 1317 O O . ARG A 1 167 ? -6.843 8.091 -18.607 1.00 68.81 167 ARG A O 1
ATOM 1324 N N . THR A 1 168 ? -9.060 8.155 -18.347 1.00 64.75 168 THR A N 1
ATOM 1325 C CA . THR A 1 168 ? -9.328 8.940 -19.566 1.00 64.75 168 THR A CA 1
ATOM 1326 C C . THR A 1 168 ? -8.961 10.422 -19.452 1.00 64.75 168 THR A C 1
ATOM 1328 O O . THR A 1 168 ? -8.814 11.104 -20.465 1.00 64.75 168 THR A O 1
ATOM 1331 N N . VAL A 1 169 ? -8.817 10.945 -18.229 1.00 73.62 169 VAL A N 1
ATOM 1332 C CA . VAL A 1 169 ? -8.469 12.349 -17.976 1.00 73.62 169 VAL A CA 1
ATOM 1333 C C . VAL A 1 169 ? -7.082 12.440 -17.358 1.00 73.62 169 VAL A C 1
ATOM 1335 O O . VAL A 1 169 ? -6.875 12.007 -16.222 1.00 73.62 169 VAL A O 1
ATOM 1338 N N . ASP A 1 170 ? -6.164 13.091 -18.070 1.00 79.00 170 ASP A N 1
ATOM 1339 C CA . ASP A 1 170 ? -4.863 13.480 -17.531 1.00 79.00 170 ASP A CA 1
ATOM 1340 C C . ASP A 1 170 ? -5.038 14.644 -16.540 1.00 79.00 170 ASP A C 1
ATOM 1342 O O . ASP A 1 170 ? -5.101 15.816 -16.912 1.00 79.00 170 ASP A O 1
ATOM 1346 N N . LYS A 1 171 ? -5.211 14.312 -15.257 1.00 81.50 171 LYS A N 1
ATOM 1347 C CA . LYS A 1 171 ? -5.440 15.304 -14.197 1.00 81.50 171 LYS A CA 1
ATOM 1348 C C . LYS A 1 171 ? -4.237 16.221 -13.983 1.00 81.50 171 LYS A C 1
ATOM 1350 O O . LYS A 1 171 ? -4.443 17.389 -13.668 1.00 81.50 171 LYS A O 1
ATOM 1355 N N . GLU A 1 172 ? -3.022 15.708 -14.161 1.00 82.31 172 GLU A N 1
ATOM 1356 C CA . GLU A 1 172 ? -1.785 16.473 -13.983 1.00 82.31 172 GLU A CA 1
ATOM 1357 C C . GLU A 1 172 ? -1.693 17.578 -15.040 1.00 82.31 172 GLU A C 1
ATOM 1359 O O . GLU A 1 172 ? -1.500 18.745 -14.702 1.00 82.31 172 GLU A O 1
ATOM 1364 N N . GLU A 1 173 ? -1.984 17.246 -16.303 1.00 84.50 173 GLU A N 1
ATOM 1365 C CA . GLU A 1 173 ? -2.110 18.230 -17.380 1.00 84.50 173 GLU A CA 1
ATOM 1366 C C . GLU A 1 173 ? -3.153 19.305 -17.069 1.00 84.50 173 GLU A C 1
ATOM 1368 O O . GLU A 1 173 ? -2.894 20.505 -17.185 1.00 84.50 173 GLU A O 1
ATOM 1373 N N . ARG A 1 174 ? -4.361 18.878 -16.681 1.00 90.12 174 ARG A N 1
ATOM 1374 C CA . ARG A 1 174 ? -5.470 19.800 -16.408 1.00 90.12 174 ARG A CA 1
ATOM 1375 C C . ARG A 1 174 ? -5.140 20.739 -15.252 1.00 90.12 174 ARG A C 1
ATOM 1377 O O . ARG A 1 174 ? -5.465 21.921 -15.344 1.00 90.12 174 ARG A O 1
ATOM 1384 N N . GLN A 1 175 ? -4.486 20.232 -14.210 1.00 86.75 175 GLN A N 1
ATOM 1385 C CA . GLN A 1 175 ? -4.096 21.013 -13.042 1.00 86.75 175 GLN A CA 1
ATOM 1386 C C . GLN A 1 175 ? -3.016 22.043 -13.383 1.00 86.75 175 GLN A C 1
ATOM 1388 O O . GLN A 1 175 ? -3.155 23.208 -13.014 1.00 86.75 175 GLN A O 1
ATOM 1393 N N . ALA A 1 176 ? -1.992 21.656 -14.147 1.00 87.50 176 ALA A N 1
ATOM 1394 C CA . ALA A 1 176 ? -0.936 22.572 -14.568 1.00 87.50 176 ALA A CA 1
ATOM 1395 C C . ALA A 1 176 ? -1.482 23.713 -15.450 1.00 87.50 176 ALA A C 1
ATOM 1397 O O . ALA A 1 176 ? -1.131 24.879 -15.265 1.00 87.50 176 ALA A O 1
ATOM 1398 N N . ILE A 1 177 ? -2.411 23.399 -16.367 1.00 89.62 177 ILE A N 1
ATOM 1399 C CA . ILE A 1 177 ? -3.117 24.404 -17.181 1.00 89.62 177 ILE A CA 1
ATOM 1400 C C . ILE A 1 177 ? -3.965 25.333 -16.302 1.00 89.62 177 ILE A C 1
ATOM 1402 O O . ILE A 1 177 ? -4.035 26.534 -16.570 1.00 89.62 177 ILE A O 1
ATOM 1406 N N . LEU A 1 178 ? -4.632 24.797 -15.276 1.00 89.56 178 LEU A N 1
ATOM 1407 C CA . LEU A 1 178 ? -5.455 25.590 -14.366 1.00 89.56 178 LEU A CA 1
ATOM 1408 C C . LEU A 1 178 ? -4.600 26.567 -13.550 1.00 89.56 178 LEU A C 1
ATOM 1410 O O . LEU A 1 178 ? -4.921 27.751 -13.527 1.00 89.56 178 LEU A O 1
ATOM 1414 N N . TYR A 1 179 ? -3.488 26.108 -12.967 1.00 93.69 179 TYR A N 1
ATOM 1415 C CA . TYR A 1 179 ? -2.561 26.969 -12.228 1.00 93.69 179 TYR A CA 1
ATOM 1416 C C . TYR A 1 179 ? -2.038 28.129 -13.079 1.00 93.69 179 TYR A C 1
ATOM 1418 O O . TYR A 1 179 ? -2.096 29.275 -12.637 1.00 93.69 179 TYR A O 1
ATOM 1426 N N . ALA A 1 180 ? -1.644 27.866 -14.329 1.00 88.38 180 ALA A N 1
ATOM 1427 C CA . ALA A 1 180 ? -1.209 28.920 -15.247 1.00 88.38 180 ALA A CA 1
ATOM 1428 C C . ALA A 1 180 ? -2.327 29.944 -15.528 1.00 88.38 180 ALA A C 1
ATOM 1430 O O . ALA A 1 180 ? -2.093 31.149 -15.576 1.00 88.38 180 ALA A O 1
ATOM 1431 N N . ARG A 1 181 ? -3.580 29.490 -15.674 1.00 89.75 181 ARG A N 1
ATOM 1432 C CA . ARG A 1 181 ? -4.734 30.387 -15.886 1.00 89.75 181 ARG A CA 1
ATOM 1433 C C . ARG A 1 181 ? -5.109 31.204 -14.652 1.00 89.75 181 ARG A C 1
ATOM 1435 O O . ARG A 1 181 ? -5.671 32.284 -14.801 1.00 89.75 181 ARG A O 1
ATOM 1442 N N . GLU A 1 182 ? -4.817 30.699 -13.459 1.00 91.69 182 GLU A N 1
ATOM 1443 C CA . GLU A 1 182 ? -5.005 31.404 -12.187 1.00 91.69 182 GLU A CA 1
ATOM 1444 C C . GLU A 1 182 ? -3.855 32.378 -11.863 1.00 91.69 182 GLU A C 1
ATOM 1446 O O . GLU A 1 182 ? -3.911 33.059 -10.839 1.00 91.69 182 GLU A O 1
ATOM 1451 N N . GLY A 1 183 ? -2.821 32.458 -12.711 1.00 91.25 183 GLY A N 1
ATOM 1452 C CA . GLY A 1 183 ? -1.622 33.268 -12.472 1.00 91.25 183 GLY A CA 1
ATOM 1453 C C . GLY A 1 183 ? -0.659 32.663 -11.445 1.00 91.25 183 GLY A C 1
ATOM 1454 O O . GLY A 1 183 ? 0.208 33.364 -10.928 1.00 91.25 183 GLY A O 1
ATOM 1455 N N . LYS A 1 184 ? -0.809 31.370 -11.125 1.00 94.38 184 LYS A N 1
ATOM 1456 C CA . LYS A 1 184 ? 0.084 30.600 -10.243 1.00 94.38 184 LYS A CA 1
ATOM 1457 C C . LYS A 1 184 ? 1.179 29.925 -11.069 1.00 94.38 184 LYS A C 1
ATOM 1459 O O . LYS A 1 184 ? 1.255 28.699 -11.150 1.00 94.38 184 LYS A O 1
ATOM 1464 N N . ASP A 1 185 ? 2.009 30.736 -11.717 1.00 91.38 185 ASP A N 1
ATOM 1465 C CA . ASP A 1 185 ? 2.985 30.249 -12.699 1.00 91.38 185 ASP A CA 1
ATOM 1466 C C . ASP A 1 185 ? 4.046 29.321 -12.085 1.00 91.38 185 ASP A C 1
ATOM 1468 O O . ASP A 1 185 ? 4.448 28.350 -12.724 1.00 91.38 185 ASP A O 1
ATOM 1472 N N . GLU A 1 186 ? 4.454 29.551 -10.831 1.00 93.00 186 GLU A N 1
ATOM 1473 C CA . GLU A 1 186 ? 5.396 28.662 -10.131 1.00 93.00 186 GLU A CA 1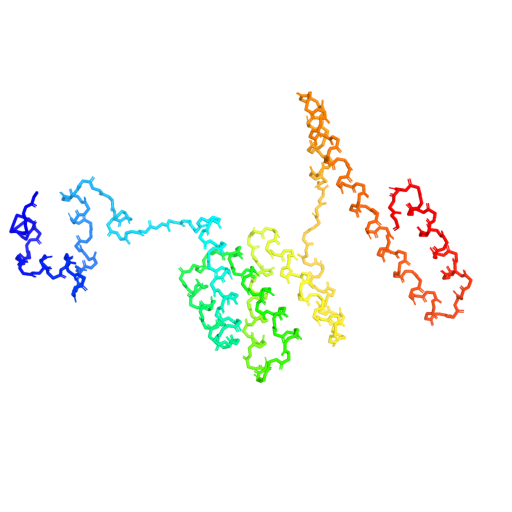
ATOM 1474 C C . GLU A 1 186 ? 4.813 27.261 -9.891 1.00 93.00 186 GLU A C 1
ATOM 1476 O O . GLU A 1 186 ? 5.487 26.261 -10.140 1.00 93.00 186 GLU A O 1
ATOM 1481 N N . ASP A 1 187 ? 3.556 27.167 -9.449 1.00 90.44 187 ASP A N 1
ATOM 1482 C CA . ASP A 1 187 ? 2.887 25.879 -9.216 1.00 90.44 187 ASP A CA 1
ATOM 1483 C C . ASP A 1 187 ? 2.634 25.140 -10.539 1.00 90.44 187 ASP A C 1
ATOM 1485 O O . ASP A 1 187 ? 2.785 23.916 -10.624 1.00 90.44 187 ASP A O 1
ATOM 1489 N N . ALA A 1 188 ? 2.304 25.884 -11.600 1.00 90.19 188 ALA A N 1
ATOM 1490 C CA . ALA A 1 188 ? 2.186 25.341 -12.947 1.00 90.19 188 ALA A CA 1
ATOM 1491 C C . ALA A 1 188 ? 3.524 24.767 -13.438 1.00 90.19 188 ALA A C 1
ATOM 1493 O O . ALA A 1 188 ? 3.559 23.624 -13.892 1.00 90.19 188 ALA A O 1
ATOM 1494 N N . ALA A 1 189 ? 4.620 25.525 -13.312 1.00 90.69 189 ALA A N 1
ATOM 1495 C CA . ALA A 1 189 ? 5.956 25.096 -13.722 1.00 90.69 189 ALA A CA 1
ATOM 1496 C C . ALA A 1 189 ? 6.401 23.828 -12.981 1.00 90.69 189 ALA A C 1
ATOM 1498 O O . ALA A 1 189 ? 6.778 22.856 -13.632 1.00 90.69 189 ALA A O 1
ATOM 1499 N N . ARG A 1 190 ? 6.245 23.778 -11.649 1.00 91.69 190 ARG A N 1
ATOM 1500 C CA . ARG A 1 190 ? 6.560 22.577 -10.849 1.00 91.69 190 ARG A CA 1
ATOM 1501 C C . ARG A 1 190 ? 5.771 21.350 -11.301 1.00 91.69 190 ARG A C 1
ATOM 1503 O O . ARG A 1 190 ? 6.323 20.256 -11.380 1.00 91.69 190 ARG A O 1
ATOM 1510 N N . THR A 1 191 ? 4.486 21.527 -11.615 1.00 88.88 191 THR A N 1
ATOM 1511 C CA . THR A 1 191 ? 3.638 20.428 -12.106 1.00 88.88 191 THR A CA 1
ATOM 1512 C C . THR A 1 191 ? 4.124 19.928 -13.472 1.00 88.88 191 THR A C 1
ATOM 1514 O O . THR A 1 191 ? 4.186 18.724 -13.710 1.00 88.88 191 THR A O 1
ATOM 1517 N N . TRP A 1 192 ? 4.521 20.834 -14.371 1.00 91.00 192 TRP A N 1
ATOM 1518 C CA . TRP A 1 192 ? 5.078 20.463 -15.674 1.00 91.00 192 TRP A CA 1
ATOM 1519 C C . TRP A 1 192 ? 6.440 19.773 -15.574 1.00 91.00 192 TRP A C 1
ATOM 1521 O O . TRP A 1 192 ? 6.664 18.784 -16.270 1.00 91.00 192 TRP A O 1
ATOM 1531 N N . GLU A 1 193 ? 7.328 20.245 -14.701 1.00 89.31 193 GLU A N 1
ATOM 1532 C CA . GLU A 1 193 ? 8.634 19.625 -14.453 1.00 89.31 193 GLU A CA 1
ATOM 1533 C C . GLU A 1 193 ? 8.485 18.199 -13.908 1.00 89.31 193 GLU A C 1
ATOM 1535 O O . GLU A 1 193 ? 9.102 17.268 -14.432 1.00 89.31 193 GLU A O 1
ATOM 1540 N N . ALA A 1 194 ? 7.602 17.999 -12.922 1.00 86.31 194 ALA A N 1
ATOM 1541 C CA . ALA A 1 194 ? 7.285 16.671 -12.399 1.00 86.31 194 ALA A CA 1
ATOM 1542 C C . ALA A 1 194 ? 6.749 15.736 -13.499 1.00 86.31 194 ALA A C 1
ATOM 1544 O O . ALA A 1 194 ? 7.195 14.589 -13.617 1.00 86.31 194 ALA A O 1
ATOM 1545 N N . ARG A 1 195 ? 5.864 16.243 -14.370 1.00 87.81 195 ARG A N 1
ATOM 1546 C CA . ARG A 1 195 ? 5.329 15.484 -15.509 1.00 87.81 195 ARG A CA 1
ATOM 1547 C C . ARG A 1 195 ? 6.414 15.078 -16.504 1.00 87.81 195 ARG A C 1
ATOM 1549 O O . ARG A 1 195 ? 6.390 13.950 -16.991 1.00 87.81 195 ARG A O 1
ATOM 1556 N N . VAL A 1 196 ? 7.362 15.966 -16.812 1.00 88.19 196 VAL A N 1
ATOM 1557 C CA . VAL A 1 196 ? 8.484 15.662 -17.719 1.00 88.19 196 VAL A CA 1
ATOM 1558 C C . VAL A 1 196 ? 9.323 14.507 -17.176 1.00 88.19 196 VAL A C 1
ATOM 1560 O O . VAL A 1 196 ? 9.621 13.577 -17.923 1.00 88.19 196 VAL A O 1
ATOM 1563 N N . ILE A 1 197 ? 9.639 14.516 -15.877 1.00 85.06 197 ILE A N 1
ATOM 1564 C CA . ILE A 1 197 ? 10.384 13.428 -15.224 1.00 85.06 197 ILE A CA 1
ATOM 1565 C C . ILE A 1 197 ? 9.613 12.103 -15.325 1.00 85.06 197 ILE A C 1
ATOM 1567 O O . ILE A 1 197 ? 10.193 11.069 -15.656 1.00 85.06 197 ILE A O 1
ATOM 1571 N N . ARG A 1 198 ? 8.294 12.129 -15.101 1.00 84.31 198 ARG A N 1
ATOM 1572 C CA . ARG A 1 198 ? 7.432 10.941 -15.197 1.00 84.31 198 ARG A CA 1
ATOM 1573 C C . ARG A 1 198 ? 7.386 10.363 -16.614 1.00 84.31 198 ARG A C 1
ATOM 1575 O O . ARG A 1 198 ? 7.617 9.173 -16.789 1.00 84.31 198 ARG A O 1
ATOM 1582 N N . ILE A 1 199 ? 7.167 11.206 -17.626 1.00 86.62 199 ILE A N 1
ATOM 1583 C CA . ILE A 1 199 ? 7.167 10.786 -19.039 1.00 86.62 199 ILE A CA 1
ATOM 1584 C C . ILE A 1 199 ? 8.532 10.217 -19.437 1.00 86.62 199 ILE A C 1
ATOM 1586 O O . ILE A 1 199 ? 8.597 9.244 -20.187 1.00 86.62 199 ILE A O 1
ATOM 1590 N N . ALA A 1 200 ? 9.624 10.800 -18.936 1.00 85.56 200 ALA A N 1
ATOM 1591 C CA . ALA A 1 200 ? 10.963 10.280 -19.173 1.00 85.56 200 ALA A CA 1
ATOM 1592 C C . ALA A 1 200 ? 11.112 8.852 -18.632 1.00 85.56 200 ALA A C 1
ATOM 1594 O O . ALA A 1 200 ? 11.592 7.978 -19.350 1.00 85.56 200 ALA A O 1
ATOM 1595 N N . ALA A 1 201 ? 10.659 8.598 -17.400 1.00 84.75 201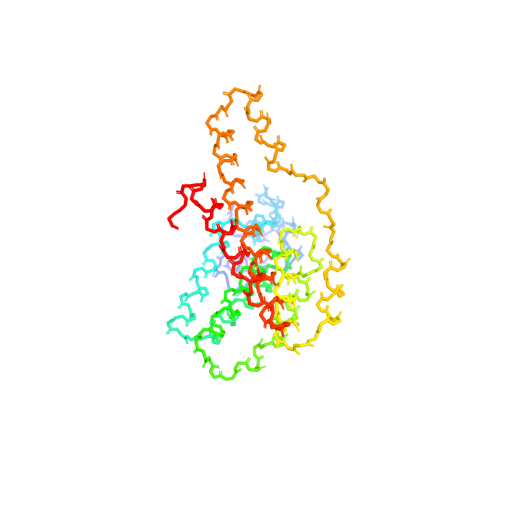 ALA A N 1
ATOM 1596 C CA . ALA A 1 201 ? 10.672 7.263 -16.805 1.00 84.75 201 ALA A CA 1
ATOM 1597 C C . ALA A 1 201 ? 9.816 6.258 -17.595 1.00 84.75 201 ALA A C 1
ATOM 1599 O O . ALA A 1 201 ? 10.278 5.149 -17.868 1.00 84.75 201 ALA A O 1
ATOM 1600 N N . ASP A 1 202 ? 8.621 6.658 -18.038 1.00 86.75 202 ASP A N 1
ATOM 1601 C CA . ASP A 1 202 ? 7.746 5.814 -18.864 1.00 86.75 202 ASP A CA 1
ATOM 1602 C C . ASP A 1 202 ? 8.407 5.466 -20.212 1.00 86.75 202 ASP A C 1
ATOM 1604 O O . ASP A 1 202 ? 8.401 4.310 -20.648 1.00 86.75 202 ASP A O 1
ATOM 1608 N N . LEU A 1 203 ? 9.042 6.453 -20.857 1.00 87.88 203 LEU A N 1
ATOM 1609 C CA . LEU A 1 203 ? 9.802 6.258 -22.092 1.00 87.88 203 LEU A CA 1
ATOM 1610 C C . LEU A 1 203 ? 10.971 5.287 -21.886 1.00 87.88 203 LEU A C 1
ATOM 1612 O O . LEU A 1 203 ? 11.159 4.384 -22.703 1.00 87.88 203 LEU A O 1
ATOM 1616 N N . MET A 1 204 ? 11.746 5.448 -20.809 1.00 86.62 204 MET A N 1
ATOM 1617 C CA . MET A 1 204 ? 12.839 4.530 -20.478 1.00 86.62 204 MET A CA 1
ATOM 1618 C C . MET A 1 204 ? 12.333 3.101 -20.296 1.00 86.62 204 MET A C 1
ATOM 1620 O O . MET A 1 204 ? 12.912 2.181 -20.868 1.00 86.62 204 MET A O 1
ATOM 1624 N N . GLY A 1 205 ? 11.249 2.912 -19.536 1.00 85.88 205 GLY A N 1
ATOM 1625 C CA . GLY A 1 205 ? 10.657 1.594 -19.308 1.00 85.88 205 GLY A CA 1
ATOM 1626 C C . GLY A 1 205 ? 10.251 0.915 -20.617 1.00 85.88 205 GLY A C 1
ATOM 1627 O O . GLY A 1 205 ? 10.584 -0.249 -20.844 1.00 85.88 205 GLY A O 1
ATOM 1628 N N . ALA A 1 206 ? 9.620 1.664 -21.527 1.00 90.81 206 ALA A N 1
ATOM 1629 C CA . ALA A 1 206 ? 9.271 1.164 -22.855 1.00 90.81 206 ALA A CA 1
ATOM 1630 C C . ALA A 1 206 ? 10.511 0.786 -23.685 1.00 90.81 206 ALA A C 1
ATOM 1632 O O . ALA A 1 206 ? 10.529 -0.265 -24.328 1.00 90.81 206 ALA A O 1
ATOM 1633 N N . ILE A 1 207 ? 11.563 1.611 -23.658 1.00 90.81 207 ILE A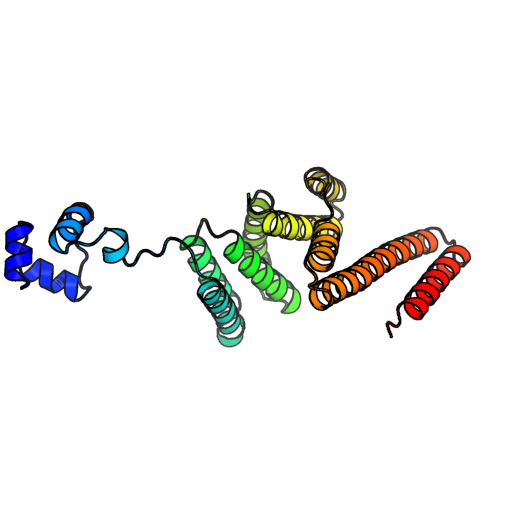 N 1
ATOM 1634 C CA . ILE A 1 207 ? 12.815 1.332 -24.374 1.00 90.81 207 ILE A CA 1
ATOM 1635 C C . ILE A 1 207 ? 13.505 0.080 -23.820 1.00 90.81 207 ILE A C 1
ATOM 1637 O O . ILE A 1 207 ? 13.939 -0.759 -24.608 1.00 90.81 207 ILE A O 1
ATOM 1641 N N . VAL A 1 208 ? 13.581 -0.082 -22.496 1.00 90.56 208 VAL A N 1
ATOM 1642 C CA . VAL A 1 208 ? 14.155 -1.281 -21.864 1.00 90.56 208 VAL A CA 1
ATOM 1643 C C . VAL A 1 208 ? 13.395 -2.530 -22.304 1.00 90.56 208 VAL A C 1
ATOM 1645 O O . VAL A 1 208 ? 14.025 -3.488 -22.749 1.00 90.56 208 VAL A O 1
ATOM 1648 N N . GLY A 1 209 ? 12.059 -2.492 -22.301 1.00 89.19 209 GLY A N 1
ATOM 1649 C CA . GLY A 1 209 ? 11.247 -3.602 -22.804 1.00 89.19 209 GLY A CA 1
ATOM 1650 C C . GLY A 1 209 ? 11.544 -3.949 -24.271 1.00 89.19 209 GLY A C 1
ATOM 1651 O O . GLY A 1 209 ? 11.668 -5.123 -24.622 1.00 89.19 209 GLY A O 1
ATOM 1652 N N . LEU A 1 210 ? 11.733 -2.946 -25.137 1.00 93.06 210 LEU A N 1
ATOM 1653 C CA . LEU A 1 210 ? 12.121 -3.169 -26.537 1.00 93.06 210 LEU A CA 1
ATOM 1654 C C . LEU A 1 210 ? 13.523 -3.779 -26.671 1.00 93.06 210 LEU A C 1
ATOM 1656 O O . LEU A 1 210 ? 13.717 -4.673 -27.497 1.00 93.06 210 LEU A O 1
ATOM 1660 N N . ILE A 1 211 ? 14.486 -3.330 -25.859 1.00 92.50 211 ILE A N 1
ATOM 1661 C CA . ILE A 1 211 ? 15.847 -3.883 -25.826 1.00 92.50 211 ILE A CA 1
ATOM 1662 C C . ILE A 1 211 ? 15.809 -5.353 -25.406 1.00 92.50 211 ILE A C 1
ATOM 1664 O O . ILE A 1 211 ? 16.425 -6.188 -26.067 1.00 92.50 211 ILE A O 1
ATOM 1668 N N . GLU A 1 212 ? 15.072 -5.691 -24.347 1.00 91.56 212 GLU A N 1
ATOM 1669 C CA . GLU A 1 212 ? 14.937 -7.070 -23.866 1.00 91.56 212 GLU A CA 1
ATOM 1670 C C . GLU A 1 212 ? 14.369 -8.001 -24.945 1.00 91.56 212 GLU A C 1
ATOM 1672 O O . GLU A 1 212 ? 14.894 -9.098 -25.160 1.00 91.56 212 GLU A O 1
ATOM 1677 N N . ILE A 1 213 ? 13.341 -7.548 -25.671 1.00 93.44 213 ILE A N 1
ATOM 1678 C CA . ILE A 1 213 ? 12.754 -8.291 -26.795 1.00 93.44 213 ILE A CA 1
ATOM 1679 C C . ILE A 1 213 ? 13.773 -8.449 -27.933 1.00 93.44 213 ILE A C 1
ATOM 1681 O O . ILE A 1 213 ? 13.989 -9.559 -28.418 1.00 93.44 213 ILE A O 1
ATOM 1685 N N . ALA A 1 214 ? 14.442 -7.368 -28.344 1.00 92.94 214 ALA A N 1
ATOM 1686 C CA . ALA A 1 214 ? 15.429 -7.406 -29.423 1.00 92.94 214 ALA A CA 1
ATOM 1687 C C . ALA A 1 214 ? 16.609 -8.341 -29.104 1.00 92.94 214 ALA A C 1
ATOM 1689 O O . ALA A 1 214 ? 17.042 -9.114 -29.962 1.00 92.94 214 ALA A O 1
ATOM 1690 N N . LEU A 1 215 ? 17.093 -8.335 -27.857 1.00 93.31 215 LEU A N 1
ATOM 1691 C CA . LEU A 1 215 ? 18.139 -9.248 -27.395 1.00 93.31 215 LEU A CA 1
ATOM 1692 C C . LEU A 1 215 ? 17.673 -10.707 -27.395 1.00 93.31 215 LEU A C 1
ATOM 1694 O O . LEU A 1 215 ? 18.434 -11.575 -27.832 1.00 93.31 215 LEU A O 1
ATOM 1698 N N . ARG A 1 216 ? 16.435 -10.981 -26.959 1.00 93.62 216 ARG A N 1
ATOM 1699 C CA . ARG A 1 216 ? 15.835 -12.327 -26.994 1.00 93.62 216 ARG A CA 1
ATOM 1700 C C . ARG A 1 216 ? 15.742 -12.874 -28.423 1.00 93.62 216 ARG A C 1
ATOM 1702 O O . ARG A 1 216 ? 16.009 -14.054 -28.631 1.00 93.62 216 ARG A O 1
ATOM 1709 N N . ASP A 1 217 ? 15.450 -12.012 -29.394 1.00 94.50 217 ASP A N 1
ATOM 1710 C CA . ASP A 1 217 ? 15.368 -12.358 -30.820 1.00 94.50 217 ASP A CA 1
ATOM 1711 C C . ASP A 1 217 ? 16.737 -12.387 -31.533 1.00 94.50 217 ASP A C 1
ATOM 1713 O O . ASP A 1 217 ? 16.812 -12.653 -32.733 1.00 94.50 217 ASP A O 1
ATOM 1717 N N . GLY A 1 218 ? 17.835 -12.074 -30.835 1.00 93.44 218 GLY A N 1
ATOM 1718 C CA . GLY A 1 218 ? 19.180 -11.999 -31.416 1.00 93.44 218 GLY A CA 1
ATOM 1719 C C . GLY A 1 218 ? 19.449 -10.755 -32.278 1.00 93.44 218 GLY A C 1
ATOM 1720 O O . GLY A 1 218 ? 20.504 -10.667 -32.911 1.00 93.44 218 GLY A O 1
ATOM 1721 N N . ARG A 1 219 ? 18.543 -9.771 -32.283 1.00 95.12 219 ARG A N 1
ATOM 1722 C CA . ARG A 1 219 ? 18.632 -8.508 -33.035 1.00 95.12 219 ARG A CA 1
ATOM 1723 C C . ARG A 1 219 ? 19.464 -7.474 -32.270 1.00 95.12 219 ARG A C 1
ATOM 1725 O O . ARG A 1 219 ? 18.949 -6.519 -31.696 1.00 95.12 219 ARG A O 1
ATOM 1732 N N . LYS A 1 220 ? 20.781 -7.696 -32.223 1.00 91.75 220 LYS A N 1
ATOM 1733 C CA . LYS A 1 220 ? 21.712 -6.863 -31.438 1.00 91.75 220 LYS A CA 1
ATOM 1734 C C . LYS A 1 220 ? 21.803 -5.413 -31.920 1.00 91.75 220 LYS A C 1
ATOM 1736 O O . LYS A 1 220 ? 21.947 -4.527 -31.083 1.00 91.75 220 LYS A O 1
ATOM 1741 N N . ASP A 1 221 ? 21.705 -5.180 -33.226 1.00 93.25 221 ASP A N 1
ATOM 1742 C CA . ASP A 1 221 ? 21.768 -3.828 -33.794 1.00 93.25 221 ASP A CA 1
ATOM 1743 C C . ASP A 1 221 ? 20.537 -3.001 -33.384 1.00 93.25 221 ASP A C 1
ATOM 1745 O O . ASP A 1 221 ? 20.690 -1.877 -32.911 1.00 93.25 221 ASP A O 1
ATOM 1749 N N . ASP A 1 222 ? 19.339 -3.595 -33.425 1.00 91.06 222 ASP A N 1
ATOM 1750 C CA . ASP A 1 222 ? 18.093 -2.966 -32.961 1.00 91.06 222 ASP A CA 1
ATOM 1751 C C . ASP A 1 222 ? 18.153 -2.609 -31.463 1.00 91.06 222 ASP A C 1
ATOM 1753 O O . ASP A 1 222 ? 17.707 -1.537 -31.047 1.00 91.06 222 ASP A O 1
ATOM 1757 N N . ALA A 1 223 ? 18.725 -3.494 -30.635 1.00 91.38 223 ALA A N 1
ATOM 1758 C CA . ALA A 1 223 ? 18.940 -3.227 -29.212 1.00 91.38 223 ALA A CA 1
ATOM 1759 C C . ALA A 1 223 ? 19.911 -2.053 -28.989 1.00 91.38 223 ALA A C 1
ATOM 1761 O O . ALA A 1 223 ? 19.666 -1.207 -28.126 1.00 91.38 223 ALA A O 1
ATOM 1762 N N . LEU A 1 224 ? 20.989 -1.972 -29.779 1.00 91.75 224 LEU A N 1
ATOM 1763 C CA . LEU A 1 224 ? 21.954 -0.874 -29.712 1.00 91.75 224 LEU A CA 1
ATOM 1764 C C . LEU A 1 224 ? 21.321 0.457 -30.142 1.00 91.75 224 LEU A C 1
ATOM 1766 O O . LEU A 1 224 ? 21.542 1.481 -29.497 1.00 91.75 224 LEU A O 1
ATOM 1770 N N . GLU A 1 225 ? 20.493 0.443 -31.188 1.00 92.75 225 GLU A N 1
ATOM 1771 C CA . GLU A 1 225 ? 19.751 1.620 -31.640 1.00 92.75 225 GLU A CA 1
ATOM 1772 C C . GLU A 1 225 ? 18.764 2.108 -30.569 1.00 92.75 225 GLU A C 1
ATOM 1774 O O . GLU A 1 225 ? 18.699 3.304 -30.276 1.00 92.75 225 GLU A O 1
ATOM 1779 N N . CYS A 1 226 ? 18.036 1.191 -29.925 1.00 90.62 226 CYS A N 1
ATOM 1780 C CA . CYS A 1 226 ? 17.140 1.526 -28.818 1.00 90.62 226 CYS A CA 1
ATOM 1781 C C . CYS A 1 226 ? 17.900 2.143 -27.633 1.00 90.62 226 CYS A C 1
ATOM 1783 O O . CYS A 1 226 ? 17.471 3.169 -27.102 1.00 90.62 226 CYS A O 1
ATOM 1785 N N . ALA A 1 227 ? 19.053 1.579 -27.258 1.00 89.50 227 ALA A N 1
ATOM 1786 C CA . ALA A 1 227 ? 19.901 2.128 -26.200 1.00 89.50 227 ALA A CA 1
ATOM 1787 C C . ALA A 1 227 ? 20.419 3.534 -26.549 1.00 89.50 227 ALA A C 1
ATOM 1789 O O . ALA A 1 227 ? 20.394 4.433 -25.708 1.00 89.50 227 ALA A O 1
ATOM 1790 N N . HIS A 1 228 ? 20.815 3.756 -27.805 1.00 90.56 228 HIS A N 1
ATOM 1791 C CA . HIS A 1 228 ? 21.256 5.067 -28.275 1.00 90.56 228 HIS A CA 1
ATOM 1792 C C . HIS A 1 228 ? 20.133 6.113 -28.221 1.00 90.56 228 HIS A C 1
ATOM 1794 O O . HIS A 1 228 ? 20.344 7.236 -27.765 1.00 90.56 228 HIS A O 1
ATOM 1800 N N . ARG A 1 229 ? 18.909 5.738 -28.617 1.00 87.94 229 ARG A N 1
ATOM 1801 C CA . ARG A 1 229 ? 17.726 6.607 -28.496 1.00 87.94 229 ARG A CA 1
ATOM 1802 C C . ARG A 1 229 ? 17.425 6.972 -27.042 1.00 87.94 229 ARG A C 1
ATOM 1804 O O . ARG A 1 229 ? 17.041 8.111 -26.788 1.00 87.94 229 ARG A O 1
ATOM 1811 N N . ALA A 1 230 ? 17.619 6.039 -26.107 1.00 86.62 230 ALA A N 1
ATOM 1812 C CA . ALA A 1 230 ? 17.481 6.308 -24.676 1.00 86.62 230 ALA A CA 1
ATOM 1813 C C . ALA A 1 230 ? 18.484 7.376 -24.225 1.00 86.62 230 ALA A C 1
ATOM 1815 O O . ALA A 1 230 ? 18.090 8.371 -23.624 1.00 86.62 230 ALA A O 1
ATOM 1816 N N . GLN A 1 231 ? 19.761 7.199 -24.578 1.00 86.06 231 GLN A N 1
ATOM 1817 C CA . GLN A 1 231 ? 20.833 8.126 -24.219 1.00 86.06 231 GLN A CA 1
ATOM 1818 C C . GLN A 1 231 ? 20.550 9.553 -24.715 1.00 86.06 231 GLN A C 1
ATOM 1820 O O . GLN A 1 231 ? 20.631 10.499 -23.938 1.00 86.06 231 GLN A O 1
ATOM 1825 N N . LEU A 1 232 ? 20.145 9.708 -25.978 1.00 87.06 232 LEU A N 1
ATOM 1826 C CA . LEU A 1 232 ? 19.800 11.020 -26.536 1.00 87.06 232 LEU A CA 1
ATOM 1827 C C . LEU A 1 232 ? 18.623 11.681 -25.801 1.00 87.06 232 LEU A C 1
ATOM 1829 O O . LEU A 1 232 ? 18.617 12.897 -25.610 1.00 87.06 232 LEU A O 1
ATOM 1833 N N . ALA A 1 233 ? 17.624 10.896 -25.387 1.00 84.06 233 ALA A N 1
ATOM 1834 C CA . ALA A 1 233 ? 16.492 11.408 -24.621 1.00 84.06 233 ALA A CA 1
ATOM 1835 C C . ALA A 1 233 ? 16.913 11.875 -23.216 1.00 84.06 233 ALA A C 1
ATOM 1837 O O . ALA A 1 233 ? 16.467 12.932 -22.778 1.00 84.06 233 ALA A O 1
ATOM 1838 N N . PHE A 1 234 ? 17.799 11.141 -22.536 1.00 80.62 234 PHE A N 1
ATOM 1839 C CA . PHE A 1 234 ? 18.363 11.552 -21.244 1.00 80.62 234 PHE A CA 1
ATOM 1840 C C . PHE A 1 234 ? 19.148 12.861 -21.342 1.00 80.62 234 PHE A C 1
ATOM 1842 O O . PHE A 1 234 ? 18.897 13.791 -20.572 1.00 80.62 234 PHE A O 1
ATOM 1849 N N . GLU A 1 235 ? 20.040 12.958 -22.331 1.00 83.25 235 GLU A N 1
ATOM 1850 C CA . GLU A 1 235 ? 20.852 14.152 -22.578 1.00 83.25 235 GLU A CA 1
ATOM 1851 C C . GLU A 1 235 ? 19.972 15.384 -22.843 1.00 83.25 235 GLU A C 1
ATOM 1853 O O . GLU A 1 235 ? 20.219 16.461 -22.297 1.00 83.25 235 GLU A O 1
ATOM 1858 N N . ALA A 1 236 ? 18.898 15.225 -23.624 1.00 81.25 236 ALA A N 1
ATOM 1859 C CA . ALA A 1 236 ? 17.955 16.303 -23.922 1.00 81.25 236 ALA A CA 1
ATOM 1860 C C . ALA A 1 236 ? 17.152 16.779 -22.697 1.00 81.25 236 ALA A C 1
ATOM 1862 O O . ALA A 1 236 ? 16.702 17.925 -22.668 1.00 81.25 236 ALA A O 1
ATOM 1863 N N . LEU A 1 237 ? 16.964 15.915 -21.696 1.00 78.62 237 LEU A N 1
ATOM 1864 C CA . LEU A 1 237 ? 16.189 16.200 -20.487 1.00 78.62 237 LEU A CA 1
ATOM 1865 C C . LEU A 1 237 ? 17.042 16.697 -19.311 1.00 78.62 237 LEU A C 1
ATOM 1867 O O . LEU A 1 237 ? 16.492 16.991 -18.249 1.00 78.62 237 LEU A O 1
ATOM 1871 N N . GLY A 1 238 ? 18.365 16.805 -19.478 1.00 68.88 238 GLY A N 1
ATOM 1872 C CA . GLY A 1 238 ? 19.274 17.277 -18.428 1.00 68.88 238 GLY A CA 1
ATOM 1873 C C . GLY A 1 238 ? 19.341 16.356 -17.205 1.00 68.88 238 GLY A C 1
ATOM 1874 O O . GLY A 1 238 ? 19.696 16.808 -16.117 1.00 68.88 238 GLY A O 1
ATOM 1875 N N . GLN A 1 239 ? 18.968 15.086 -17.372 1.00 58.22 239 GLN A N 1
ATOM 1876 C CA . GLN A 1 239 ? 19.084 14.057 -16.342 1.00 58.22 239 GLN A CA 1
ATOM 1877 C C . GLN A 1 239 ? 20.497 13.439 -16.426 1.00 58.22 239 GLN A C 1
ATOM 1879 O O . GLN A 1 239 ? 20.965 13.210 -17.544 1.00 58.22 239 GLN A O 1
ATOM 1884 N N . PRO A 1 240 ? 21.200 13.239 -15.293 1.00 49.03 240 PRO A N 1
ATOM 1885 C CA . PRO A 1 240 ? 22.551 12.675 -15.273 1.00 49.03 240 PRO A CA 1
ATOM 1886 C C . PRO A 1 240 ? 22.609 11.203 -15.698 1.00 49.03 240 PRO A C 1
ATOM 1888 O O . PRO A 1 240 ? 21.600 10.484 -15.511 1.00 49.03 240 PRO A O 1
#

Foldseek 3Di:
DALCVVCVQQVHDSVVSVCCVVVVDHDDPVCLVVVCVVVVHHSCVVVVNDPDQDPVNLVVLLVVLVVCCVPVRLVRSLVSLVVVCVVCVLPLVSLLSSLVVSVVCCVPVVDPPSVVCVVVSLVSLVVQCPDPPLVSVVSSLVVQLVVCVVVVVNVSSVVSVVPRDDPPDPVLVVVLVVCVVVVVPVVSVVSVLVVLVVVLVVLVVVLVVQLVVCVVVVNNVSNVVSVVVNVVSCVVSVHD

pLDDT: mean 89.38, std 6.89, range [49.03, 97.62]

Sequence (240 aa):
MTQEQVAQRLGVSAPAVNKWERGICYPDITLIPSLARLFETDANTLLSFEPELGEEENLAIQREVDRLVREEGYEAGFDYAQEKMRLYPTSDELAIVLTQYLDGSLMLRQIPGAEGYRPVLDDAYARLAKSVVPAVRDQASAMLIAKAMQEERYEDAQRILDGIPDRTVDKEERQAILYAREGKDEDAARTWEARVIRIAADLMGAIVGLIEIALRDGRKDDALECAHRAQLAFEALGQP